Protein AF-A0A7J5XBK5-F1 (afdb_monomer_lite)

Secondary structure (DSSP, 8-state):
--------------------EE--STT---EESSHHHHHHHHHHHHHTT--EE--BTT---EESSHHHHHHHHHHH--S--GGGB-GGGB------PPPP---------------------------HHHHHHHHHHHHHHHTT---HHHHHHHHHHHHHHHHHHHHHHHHHHHHHHHTTT--HHHHHHHHHHHHHHSHHHHHHSTT-TTSSHHHHHHHHHHHS-PPPPEEEEEEE-TTSPEEEEEE--HHHHHHHHHTTTTTTSS-------S-HHHHHHHHHHHHHHHS------

InterPro domains:
  IPR013087 Zinc finger C2H2-type [PS00028] (23-47)
  IPR013087 Zinc finger C2H2-type [PS00028] (54-77)
  IPR013087 Zinc finger C2H2-type [PS50157] (52-79)
  IPR013087 Zinc finger C2H2-type [SM00355] (21-45)
  IPR013087 Zinc finger C2H2-type [SM00355] (52-77)

Structure (mmCIF, N/CA/C/O backbone):
data_AF-A0A7J5XBK5-F1
#
_entry.id   AF-A0A7J5XBK5-F1
#
loop_
_atom_site.group_PDB
_atom_site.id
_atom_site.type_symbol
_atom_site.label_atom_id
_atom_site.label_alt_id
_atom_site.label_comp_id
_atom_site.label_asym_id
_atom_site.label_entity_id
_atom_site.label_seq_id
_atom_site.pdbx_PDB_ins_code
_atom_site.Cartn_x
_atom_site.Cartn_y
_atom_site.Cartn_z
_atom_site.occupancy
_atom_site.B_iso_or_equiv
_atom_site.auth_seq_id
_atom_site.auth_comp_id
_atom_site.auth_asym_id
_atom_site.auth_atom_id
_atom_site.pdbx_PDB_model_num
ATOM 1 N N . MET A 1 1 ? -76.836 37.089 -19.934 1.00 35.53 1 MET A N 1
ATOM 2 C CA . MET A 1 1 ? -76.801 35.839 -20.729 1.00 35.53 1 MET A CA 1
ATOM 3 C C . MET A 1 1 ? -75.325 35.534 -20.973 1.00 35.53 1 MET A C 1
ATOM 5 O O . MET A 1 1 ? -74.721 36.238 -21.758 1.00 35.53 1 MET A O 1
ATOM 9 N N . ALA A 1 2 ? -74.601 34.841 -20.093 1.00 29.16 2 ALA A N 1
ATOM 10 C CA . ALA A 1 2 ? -74.664 33.422 -19.716 1.00 29.16 2 ALA A CA 1
ATOM 11 C C . ALA A 1 2 ? -74.254 32.462 -20.851 1.00 29.16 2 ALA A C 1
ATOM 13 O O . ALA A 1 2 ? -74.911 32.468 -21.889 1.00 29.16 2 ALA A O 1
ATOM 14 N N . ARG A 1 3 ? -73.278 31.586 -20.518 1.00 27.47 3 ARG A N 1
ATOM 15 C CA . ARG A 1 3 ? -72.778 30.347 -21.173 1.00 27.47 3 ARG A CA 1
ATOM 16 C C . ARG A 1 3 ? -71.425 30.475 -21.900 1.00 27.47 3 ARG A C 1
ATOM 18 O O . ARG A 1 3 ? -71.283 31.365 -22.719 1.00 27.47 3 ARG A O 1
ATOM 25 N N . THR A 1 4 ? -70.408 29.623 -21.717 1.00 31.67 4 THR A N 1
ATOM 26 C CA . THR A 1 4 ? -70.068 28.549 -20.746 1.00 31.67 4 THR A CA 1
ATOM 27 C C . THR A 1 4 ? -68.652 28.034 -21.082 1.00 31.67 4 THR A C 1
ATOM 29 O O . THR A 1 4 ? -68.238 28.099 -22.235 1.00 31.67 4 THR A O 1
ATOM 32 N N . HIS A 1 5 ? -67.948 27.508 -20.074 1.00 37.03 5 HIS A N 1
ATOM 33 C CA . HIS A 1 5 ? -66.653 26.804 -20.126 1.00 37.03 5 HIS A CA 1
ATOM 34 C C . HIS A 1 5 ? -66.594 25.590 -21.082 1.00 37.03 5 HIS A C 1
ATOM 36 O O . HIS A 1 5 ? -67.592 24.898 -21.258 1.00 37.03 5 HIS A O 1
ATOM 42 N N . SER A 1 6 ? -65.381 25.272 -21.564 1.00 29.92 6 SER A N 1
ATOM 43 C CA . SER A 1 6 ? -64.911 23.922 -21.954 1.00 29.92 6 SER A CA 1
ATOM 44 C C . SER A 1 6 ? -63.369 23.921 -22.016 1.00 29.92 6 SER A C 1
ATOM 46 O O . SER A 1 6 ? -62.785 24.270 -23.034 1.00 29.92 6 SER A O 1
ATOM 48 N N . ASP A 1 7 ? -62.669 23.827 -20.884 1.00 30.36 7 ASP A N 1
ATOM 49 C CA . ASP A 1 7 ? -61.832 22.670 -20.495 1.00 30.36 7 ASP A CA 1
ATOM 50 C C . ASP A 1 7 ? -61.405 21.703 -21.624 1.00 30.36 7 ASP A C 1
ATOM 52 O O . ASP A 1 7 ? -62.250 21.050 -22.236 1.00 30.36 7 ASP A O 1
ATOM 56 N N . ARG A 1 8 ? -60.083 21.543 -21.820 1.00 27.55 8 ARG A N 1
ATOM 57 C CA . ARG A 1 8 ? -59.472 20.206 -21.918 1.00 27.55 8 ARG A CA 1
ATOM 58 C C . ARG A 1 8 ? -57.981 20.225 -21.549 1.00 27.55 8 ARG A C 1
ATOM 60 O O . ARG A 1 8 ? -57.112 20.470 -22.376 1.00 27.55 8 ARG A O 1
ATOM 67 N N . SER A 1 9 ? -57.723 19.926 -20.277 1.00 29.77 9 SER A N 1
ATOM 68 C CA . SER A 1 9 ? -56.768 18.903 -19.817 1.00 29.77 9 SER A CA 1
ATOM 69 C C . SER A 1 9 ? -55.368 18.817 -20.458 1.00 29.77 9 SER A C 1
ATOM 71 O O . SER A 1 9 ? -55.169 18.233 -21.521 1.00 29.77 9 SER A O 1
ATOM 73 N N . ARG A 1 10 ? -54.383 19.221 -19.645 1.00 36.72 10 ARG A N 1
ATOM 74 C CA . ARG A 1 10 ? -53.058 18.602 -19.424 1.00 36.72 10 ARG A CA 1
ATOM 75 C C . ARG A 1 10 ? -52.868 17.197 -20.021 1.00 36.72 10 ARG A C 1
ATOM 77 O O . ARG A 1 10 ? -53.606 16.285 -19.660 1.00 36.72 10 ARG A O 1
ATOM 84 N N . GLN A 1 11 ? -51.761 16.992 -20.737 1.00 33.84 11 GLN A N 1
ATOM 85 C CA . GLN A 1 11 ? -51.009 15.730 -20.712 1.00 33.84 11 GLN A CA 1
ATOM 86 C C . GLN A 1 11 ? -49.506 16.036 -20.652 1.00 33.84 11 GLN A C 1
ATOM 88 O O . GLN A 1 11 ? -48.811 16.158 -21.654 1.00 33.84 11 GLN A O 1
ATOM 93 N N . THR A 1 12 ? -49.027 16.205 -19.421 1.00 35.94 12 THR A N 1
ATOM 94 C CA . THR A 1 12 ? -47.619 16.195 -19.026 1.00 35.94 12 THR A CA 1
ATOM 95 C C . THR A 1 12 ? -47.202 14.753 -18.768 1.00 35.94 12 THR A C 1
ATOM 97 O O . THR A 1 12 ? -47.541 14.213 -17.719 1.00 35.94 12 THR A O 1
ATOM 100 N N . TRP A 1 13 ? -46.472 14.135 -19.690 1.00 31.02 13 TRP A N 1
ATOM 101 C CA . TRP A 1 13 ? -45.763 12.886 -19.425 1.00 31.02 13 TRP A CA 1
ATOM 102 C C . TRP A 1 13 ? -44.447 12.896 -20.197 1.00 31.02 13 TRP A C 1
ATOM 104 O O . TRP A 1 13 ? -44.435 12.666 -21.400 1.00 31.02 13 TRP A O 1
ATOM 114 N N . ASN A 1 14 ? -43.331 13.130 -19.505 1.00 32.12 14 ASN A N 1
ATOM 115 C CA . ASN A 1 14 ? -42.190 12.250 -19.724 1.00 32.12 14 ASN A CA 1
ATOM 116 C C . ASN A 1 14 ? -41.320 12.147 -18.466 1.00 32.12 14 ASN A C 1
ATOM 118 O O . ASN A 1 14 ? -40.487 12.992 -18.159 1.00 32.12 14 ASN A O 1
ATOM 122 N N . ARG A 1 15 ? -41.659 11.094 -17.722 1.00 37.19 15 ARG A N 1
ATOM 123 C CA . ARG A 1 15 ? -40.920 10.332 -16.715 1.00 37.19 15 ARG A CA 1
ATOM 124 C C . ARG A 1 15 ? -39.425 10.683 -16.606 1.00 37.19 15 ARG A C 1
ATOM 126 O O . ARG A 1 15 ? -38.624 10.313 -17.458 1.00 37.19 15 ARG A O 1
ATOM 133 N N . SER A 1 16 ? -39.064 11.346 -15.511 1.00 45.16 16 SER A N 1
ATOM 134 C CA . SER A 1 16 ? -37.688 11.638 -15.105 1.00 45.16 16 SER A CA 1
ATOM 135 C C . SER A 1 16 ? -36.972 10.343 -14.701 1.00 45.16 16 SER A C 1
ATOM 137 O O . SER A 1 16 ? -37.102 9.889 -13.566 1.00 45.16 16 SER A O 1
ATOM 139 N N . VAL A 1 17 ? -36.240 9.720 -15.624 1.00 48.94 17 VAL A N 1
ATOM 140 C CA . VAL A 1 17 ? -35.281 8.660 -15.282 1.00 48.94 17 VAL A CA 1
ATOM 141 C C . VAL A 1 17 ? -33.999 9.349 -14.814 1.00 48.94 17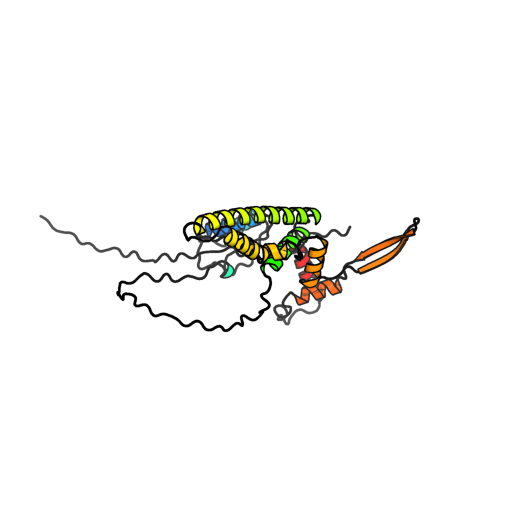 VAL A C 1
ATOM 143 O O . VAL A 1 17 ? -33.284 9.944 -15.616 1.00 48.94 17 VAL A O 1
ATOM 146 N N . SER A 1 18 ? -33.740 9.337 -13.507 1.00 59.25 18 SER A N 1
ATOM 147 C CA . SER A 1 18 ? -32.485 9.824 -12.927 1.00 59.25 18 SER A CA 1
ATOM 148 C C . SER A 1 18 ? -31.426 8.730 -13.039 1.00 59.25 18 SER A C 1
ATOM 150 O O . SER A 1 18 ? -31.508 7.725 -12.336 1.00 59.25 18 SER A O 1
ATOM 152 N N . VAL A 1 19 ? -30.458 8.910 -13.936 1.00 68.75 19 VAL A N 1
ATOM 153 C CA . VAL A 1 19 ? -29.306 8.010 -14.087 1.00 68.75 19 VAL A CA 1
ATOM 154 C C . VAL A 1 19 ? -28.154 8.549 -13.245 1.00 68.75 19 VAL A C 1
ATOM 156 O O . VAL A 1 19 ? -27.821 9.729 -13.345 1.00 68.75 19 VAL A O 1
ATOM 159 N N . GLN A 1 20 ? -27.551 7.687 -12.430 1.00 80.56 20 GLN A N 1
ATOM 160 C CA . GLN A 1 20 ? -26.384 8.017 -11.617 1.00 80.56 20 GLN A CA 1
ATOM 161 C C . GLN A 1 20 ? -25.108 7.709 -12.402 1.00 80.56 20 GLN A C 1
ATOM 163 O O . GLN A 1 20 ? -24.968 6.631 -12.984 1.00 80.56 20 GLN A O 1
ATOM 168 N N . LEU A 1 21 ? -24.209 8.689 -12.465 1.00 82.00 21 LEU A N 1
ATOM 169 C CA . LEU A 1 21 ? -22.979 8.632 -13.245 1.00 82.00 21 LEU A CA 1
ATOM 170 C C . LEU A 1 21 ? -21.760 8.519 -12.332 1.00 82.00 21 LEU A C 1
ATOM 172 O O . LEU A 1 21 ? -21.709 9.197 -11.312 1.00 82.00 21 LEU A O 1
ATOM 176 N N . LYS A 1 22 ? -20.747 7.743 -12.714 1.00 86.81 22 LYS A N 1
ATOM 177 C CA . LYS A 1 22 ? -19.509 7.567 -11.939 1.00 86.81 22 LYS A CA 1
ATOM 178 C C . LYS A 1 22 ? -18.253 7.952 -12.712 1.00 86.81 22 LYS A C 1
ATOM 180 O O . LYS A 1 22 ? -18.200 7.902 -13.947 1.00 86.81 22 LYS A O 1
ATOM 185 N N . CYS A 1 23 ? -17.213 8.318 -11.969 1.00 86.81 23 CYS A N 1
ATOM 186 C CA . CYS A 1 23 ? -15.880 8.481 -12.533 1.00 86.81 23 CYS A CA 1
ATOM 187 C C . CYS A 1 23 ? -15.321 7.127 -13.013 1.00 86.81 23 CYS A C 1
ATOM 189 O O . CYS A 1 23 ? -15.533 6.095 -12.384 1.00 86.81 23 CYS A O 1
ATOM 191 N N . SER A 1 24 ? -14.601 7.117 -14.140 1.00 80.06 24 SER A N 1
ATOM 192 C CA . SER A 1 24 ? -13.961 5.904 -14.680 1.00 80.06 24 SER A CA 1
ATOM 193 C C . SER A 1 24 ? -12.555 5.653 -14.125 1.00 80.06 24 SER A C 1
ATOM 195 O O . SER A 1 24 ? -11.869 4.746 -14.591 1.00 80.06 24 SER A O 1
ATOM 197 N N . PHE A 1 25 ? -12.068 6.485 -13.201 1.00 78.38 25 PHE A N 1
ATOM 198 C CA . PHE A 1 25 ? -10.746 6.315 -12.601 1.00 78.38 25 PHE A CA 1
ATOM 199 C C . PHE A 1 25 ? -10.809 5.327 -11.432 1.00 78.38 25 PHE A C 1
ATOM 201 O O . PHE A 1 25 ? -11.600 5.507 -10.515 1.00 78.38 25 PHE A O 1
ATOM 208 N N . ASN A 1 26 ? -9.905 4.340 -11.416 1.00 72.69 26 ASN A N 1
ATOM 209 C CA . ASN A 1 26 ? -9.872 3.244 -10.429 1.00 72.69 26 ASN A CA 1
ATOM 210 C C . ASN A 1 26 ? -9.745 3.678 -8.952 1.00 72.69 26 ASN A C 1
ATOM 212 O O . ASN A 1 26 ? -9.972 2.865 -8.065 1.00 72.69 26 ASN A O 1
ATOM 216 N N . PHE A 1 27 ? -9.389 4.936 -8.679 1.00 70.62 27 PHE A N 1
ATOM 217 C CA . PHE A 1 27 ? -9.252 5.494 -7.325 1.00 70.62 27 PHE A CA 1
ATOM 218 C C . PHE A 1 27 ? -10.206 6.667 -7.069 1.00 70.62 27 PHE A C 1
ATOM 220 O O . PHE A 1 27 ? -10.018 7.430 -6.124 1.00 70.62 27 PHE A O 1
ATOM 227 N N . CYS A 1 28 ? -11.206 6.846 -7.934 1.00 79.69 28 CYS A N 1
ATOM 228 C CA . CYS A 1 28 ? -12.202 7.891 -7.801 1.00 79.69 28 CYS A CA 1
ATOM 229 C C . CYS A 1 28 ? -13.604 7.279 -7.747 1.00 79.69 28 CYS A C 1
ATOM 231 O O . CYS A 1 28 ? -14.169 6.895 -8.768 1.00 79.69 28 CYS A O 1
ATOM 233 N N . SER A 1 29 ? -14.163 7.212 -6.540 1.00 77.06 29 SER A N 1
ATOM 234 C CA . SER A 1 29 ? -15.494 6.647 -6.279 1.00 77.06 29 SER A CA 1
ATOM 235 C C . SER A 1 29 ? -16.586 7.718 -6.217 1.00 77.06 29 SER A C 1
ATOM 237 O O . SER A 1 29 ? -17.589 7.543 -5.531 1.00 77.06 29 SER A O 1
ATOM 239 N N . THR A 1 30 ? -16.379 8.870 -6.863 1.00 78.44 30 THR A N 1
ATOM 240 C CA . THR A 1 30 ? -17.370 9.946 -6.855 1.00 78.44 30 THR A CA 1
ATOM 241 C C . THR A 1 30 ? -18.478 9.676 -7.865 1.00 78.44 30 THR A C 1
ATOM 243 O O . THR A 1 30 ? -18.242 9.321 -9.025 1.00 78.44 30 THR A O 1
ATOM 246 N N . GLU A 1 31 ? -19.706 9.878 -7.400 1.00 85.75 31 GLU A N 1
ATOM 247 C CA . GLU A 1 31 ? -20.920 9.706 -8.182 1.00 85.75 31 GLU A CA 1
ATOM 248 C C . GLU A 1 31 ? -21.621 11.051 -8.379 1.00 85.75 31 GLU A C 1
ATOM 250 O O . GLU A 1 31 ? -21.589 11.937 -7.523 1.00 85.75 31 GLU A O 1
ATOM 255 N N . TYR A 1 32 ? -22.255 11.205 -9.534 1.00 82.12 32 TYR A N 1
ATOM 256 C CA . TYR A 1 32 ? -22.842 12.448 -10.001 1.00 82.12 32 TYR A CA 1
ATOM 257 C C . TYR A 1 32 ? -24.252 12.199 -10.522 1.00 82.12 32 TYR A C 1
ATOM 259 O O . TYR A 1 32 ? -24.500 11.264 -11.282 1.00 82.12 32 TYR A O 1
ATOM 267 N N . ALA A 1 33 ? -25.177 13.076 -10.139 1.00 77.00 33 ALA A N 1
ATOM 268 C CA . ALA A 1 33 ? -26.559 13.037 -10.612 1.00 77.00 33 ALA A CA 1
ATOM 269 C C . ALA A 1 33 ? -26.723 13.631 -12.025 1.00 77.00 33 ALA A C 1
ATOM 271 O O . ALA A 1 33 ? -27.776 13.482 -12.643 1.00 77.00 33 ALA A O 1
ATOM 272 N N . ASP A 1 34 ? -25.708 14.337 -12.532 1.00 80.81 34 ASP A N 1
ATOM 273 C CA . ASP A 1 34 ? -25.745 15.011 -13.822 1.00 80.81 34 ASP A CA 1
ATOM 274 C C . ASP A 1 34 ? -24.401 14.971 -14.568 1.00 80.81 34 ASP A C 1
ATOM 276 O O . ASP A 1 34 ? -23.305 14.954 -14.001 1.00 80.81 34 ASP A O 1
ATOM 280 N N . LEU A 1 35 ? -24.491 15.008 -15.900 1.00 79.25 35 LEU A N 1
ATOM 281 C CA . LEU A 1 35 ? -23.318 14.965 -16.774 1.00 79.25 35 LEU A CA 1
ATOM 282 C C . LEU A 1 35 ? -22.424 16.207 -16.611 1.00 79.25 35 LEU A C 1
ATOM 284 O O . LEU A 1 35 ? -21.210 16.115 -16.778 1.00 79.25 35 LEU A O 1
ATOM 288 N N . LYS A 1 36 ? -22.996 17.368 -16.256 1.00 82.56 36 LYS A N 1
ATOM 289 C CA . LYS A 1 36 ? -22.233 18.606 -16.009 1.00 82.56 36 LYS A CA 1
ATOM 290 C C . LYS A 1 36 ? -21.280 18.463 -14.835 1.00 82.56 36 LYS A C 1
ATOM 292 O O . LYS A 1 36 ? -20.118 18.855 -14.975 1.00 82.56 36 LYS A O 1
ATOM 297 N N . SER A 1 37 ? -21.726 17.865 -13.734 1.00 83.12 37 SER A N 1
ATOM 298 C CA . SER A 1 37 ? -20.847 17.632 -12.590 1.00 83.12 37 SER A CA 1
ATOM 299 C C . SER A 1 37 ? -19.782 16.586 -12.901 1.00 83.12 37 SER A C 1
ATOM 301 O O . SER A 1 37 ? -18.624 16.823 -12.568 1.00 83.12 37 SER A O 1
ATOM 303 N N . LEU A 1 38 ? -20.115 15.518 -13.642 1.00 83.94 38 LEU A N 1
ATOM 304 C CA . LEU A 1 38 ? -19.120 14.535 -14.088 1.00 83.94 38 LEU A CA 1
ATOM 305 C C . LEU A 1 38 ? -18.028 15.182 -14.959 1.00 83.94 38 LEU A C 1
ATOM 307 O O . LEU A 1 38 ? -16.843 15.017 -14.689 1.00 83.94 38 LEU A O 1
ATOM 311 N N . VAL A 1 39 ? -18.393 15.962 -15.982 1.00 85.56 39 VAL A N 1
ATOM 312 C CA . VAL A 1 39 ? -17.411 16.628 -16.863 1.00 85.56 39 VAL A CA 1
ATOM 313 C C . VAL A 1 39 ? -16.569 17.652 -16.095 1.00 85.56 39 VAL A C 1
ATOM 315 O O . VAL A 1 39 ? -15.363 17.757 -16.324 1.00 85.56 39 VAL A O 1
ATOM 318 N N . SER A 1 40 ? -17.178 18.398 -15.169 1.00 86.00 40 SER A N 1
ATOM 319 C CA . SER A 1 40 ? -16.453 19.336 -14.304 1.00 86.00 40 SER A CA 1
ATOM 320 C C . SER A 1 40 ? -15.432 18.607 -13.429 1.00 86.00 40 SER A C 1
ATOM 322 O O . SER A 1 40 ? -14.264 18.997 -13.384 1.00 86.00 40 SER A O 1
ATOM 324 N N . HIS A 1 41 ? -15.840 17.502 -12.811 1.00 87.00 41 HIS A N 1
ATOM 325 C CA . HIS A 1 41 ? -14.975 16.652 -12.006 1.00 87.00 41 HIS A CA 1
ATOM 326 C C . HIS A 1 41 ? -13.812 16.065 -12.816 1.00 87.00 41 HIS A C 1
ATOM 328 O O . HIS A 1 41 ? -12.657 16.199 -12.417 1.00 87.00 41 HIS A O 1
ATOM 334 N N . LEU A 1 42 ? -14.091 15.521 -14.004 1.00 86.25 42 LEU A N 1
ATOM 335 C CA . LEU A 1 42 ? -13.064 15.028 -14.920 1.00 86.25 42 LEU A CA 1
ATOM 336 C C . LEU A 1 42 ? -12.058 16.133 -15.290 1.00 86.25 42 LEU A C 1
ATOM 338 O O . LEU A 1 42 ? -10.859 15.889 -15.368 1.00 86.25 42 LEU A O 1
ATOM 342 N N . SER A 1 43 ? -12.501 17.385 -15.435 1.00 84.00 43 SER A N 1
ATOM 343 C CA . SER A 1 43 ? -11.576 18.508 -15.646 1.00 84.00 43 SER A CA 1
ATOM 344 C C . SER A 1 43 ? -10.648 18.781 -14.447 1.00 84.00 43 SER A C 1
ATOM 346 O O . SER A 1 43 ? -9.563 19.334 -14.636 1.00 84.00 43 SER A O 1
ATOM 348 N N . GLY A 1 44 ? -11.048 18.378 -13.235 1.00 82.81 44 GLY A N 1
ATOM 349 C CA . GLY A 1 44 ? -10.236 18.407 -12.016 1.00 82.81 44 GLY A CA 1
ATOM 350 C C . GLY A 1 44 ? -9.089 17.399 -12.055 1.00 82.81 44 GLY A C 1
ATOM 351 O O . GLY A 1 44 ? -7.952 17.771 -11.787 1.00 82.81 44 GLY A O 1
ATOM 352 N N . HIS A 1 45 ? -9.334 16.180 -12.541 1.00 84.44 45 HIS A N 1
ATOM 353 C CA . HIS A 1 45 ? -8.268 15.194 -12.756 1.00 84.44 45 HIS A CA 1
ATOM 354 C C . HIS A 1 45 ? -7.194 15.681 -13.737 1.00 84.44 45 HIS A C 1
ATOM 356 O O . HIS A 1 45 ? -6.010 15.409 -13.554 1.00 84.44 45 HIS A O 1
ATOM 362 N N . ILE A 1 46 ? -7.574 16.480 -14.738 1.00 85.38 46 ILE A N 1
ATOM 363 C CA . ILE A 1 46 ? -6.599 17.113 -15.635 1.00 85.38 46 ILE A CA 1
ATOM 364 C C . ILE A 1 46 ? -5.715 18.122 -14.883 1.00 85.38 46 ILE A C 1
ATOM 366 O O . ILE A 1 46 ? -4.524 18.230 -15.165 1.00 85.38 46 ILE A O 1
ATOM 370 N N . HIS A 1 47 ? -6.269 18.850 -13.909 1.00 76.69 47 HIS A N 1
ATOM 371 C CA . HIS A 1 47 ? -5.498 19.760 -13.055 1.00 76.69 47 HIS A CA 1
ATOM 372 C C . HIS A 1 47 ? -4.532 19.006 -12.126 1.00 76.69 47 HIS A C 1
ATOM 374 O O . HIS A 1 47 ? -3.444 19.492 -11.840 1.00 76.69 47 HIS A O 1
ATOM 380 N N . GLU A 1 48 ? -4.896 17.795 -11.706 1.00 81.31 48 GLU A N 1
ATOM 381 C CA . GLU A 1 48 ? -4.042 16.870 -10.946 1.00 81.31 48 GLU A CA 1
ATOM 382 C C . GLU A 1 48 ? -2.967 16.186 -11.819 1.00 81.31 48 GLU A C 1
ATOM 384 O O . GLU A 1 48 ? -2.222 15.328 -11.344 1.00 81.31 48 GLU A O 1
ATOM 389 N N . GLY A 1 49 ? -2.871 16.555 -13.103 1.00 76.88 49 GLY A N 1
ATOM 390 C CA . GLY A 1 49 ? -1.890 16.023 -14.050 1.00 76.88 49 GLY A CA 1
ATOM 391 C C . GLY A 1 49 ? -2.264 14.663 -14.645 1.00 76.88 49 GLY A C 1
ATOM 392 O O . GLY A 1 49 ? -1.413 13.998 -15.237 1.00 76.88 49 GLY A O 1
ATOM 393 N N . LEU A 1 50 ? -3.516 14.222 -14.498 1.00 81.00 50 LEU A N 1
ATOM 394 C CA . LEU A 1 50 ? -4.002 12.963 -15.059 1.00 81.00 50 LEU A CA 1
ATOM 395 C C . LEU A 1 50 ? -4.515 13.153 -16.492 1.00 81.00 50 LEU A C 1
ATOM 397 O O . LEU A 1 50 ? -5.059 14.194 -16.860 1.00 81.00 50 LEU A O 1
ATOM 401 N N . THR A 1 51 ? -4.361 12.112 -17.312 1.00 85.75 51 THR A N 1
ATOM 402 C CA . THR A 1 51 ? -4.932 12.082 -18.664 1.00 85.75 51 THR A CA 1
ATOM 403 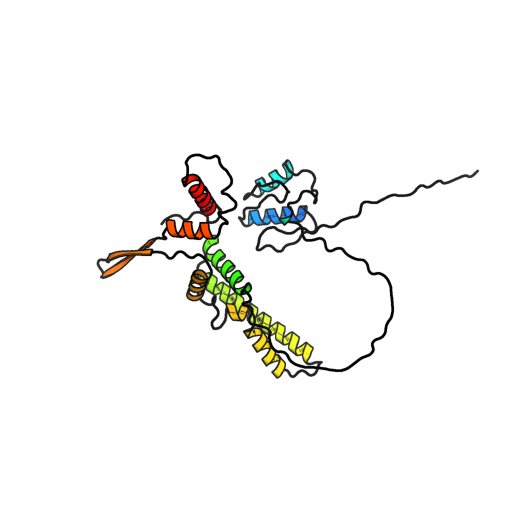C C . THR A 1 51 ? -6.347 11.530 -18.604 1.00 85.75 51 THR A C 1
ATOM 405 O O . THR A 1 51 ? -6.557 10.397 -18.185 1.00 85.75 51 THR A O 1
ATOM 408 N N . VAL A 1 52 ? -7.309 12.327 -19.048 1.00 86.94 52 VAL A N 1
ATOM 409 C CA . VAL A 1 52 ? -8.741 12.033 -19.000 1.00 86.94 52 VAL A CA 1
ATOM 410 C C . VAL A 1 52 ? -9.249 11.669 -20.387 1.00 86.94 52 VAL A C 1
ATOM 412 O O . VAL A 1 52 ? -8.991 12.384 -21.356 1.00 86.94 52 VAL A O 1
ATOM 415 N N . MET A 1 53 ? -9.995 10.572 -20.489 1.00 85.06 53 MET A N 1
ATOM 416 C CA . MET A 1 53 ? -10.696 10.187 -21.714 1.00 85.06 53 MET A CA 1
ATOM 417 C C . MET A 1 53 ? -12.057 10.887 -21.807 1.00 85.06 53 MET A C 1
ATOM 419 O O . MET A 1 53 ? -12.683 11.199 -20.794 1.00 85.06 53 MET A O 1
ATOM 423 N N . CYS A 1 54 ? -12.511 11.155 -23.029 1.00 86.19 54 CYS A N 1
ATOM 424 C CA . CYS A 1 54 ? -13.848 11.674 -23.268 1.00 86.19 54 CYS A CA 1
ATOM 425 C C . CYS A 1 54 ? -14.911 10.687 -22.738 1.00 86.19 54 CYS A C 1
ATOM 427 O O . CYS A 1 54 ? -14.859 9.514 -23.099 1.00 86.19 54 CYS A O 1
ATOM 429 N N . PRO A 1 55 ? -15.884 11.136 -21.922 1.00 84.06 55 PRO A N 1
ATOM 430 C CA . PRO A 1 55 ? -16.885 10.247 -21.326 1.00 84.06 55 PRO A CA 1
ATOM 431 C C . PRO A 1 55 ? -18.016 9.840 -22.288 1.00 84.06 55 PRO A C 1
ATOM 433 O O . PRO A 1 55 ? -18.934 9.125 -21.890 1.00 84.06 55 PRO A O 1
ATOM 436 N N . PHE A 1 56 ? -18.002 10.316 -23.537 1.00 83.62 56 PHE A N 1
ATOM 437 C CA . PHE A 1 56 ? -19.056 10.052 -24.517 1.00 83.62 56 PHE A CA 1
ATOM 438 C C . PHE A 1 56 ? -18.809 8.756 -25.287 1.00 83.62 56 PHE A C 1
ATOM 440 O O . PHE A 1 56 ? -17.689 8.478 -25.722 1.00 83.62 56 PHE A O 1
ATOM 447 N N . ASP A 1 57 ? -19.881 7.999 -25.498 1.00 79.88 57 ASP A N 1
ATOM 448 C CA . ASP A 1 57 ? -19.855 6.752 -26.248 1.00 79.88 57 ASP A CA 1
ATOM 449 C C . ASP A 1 57 ? -19.382 6.988 -27.691 1.00 79.88 57 ASP A C 1
ATOM 451 O O . ASP A 1 57 ? -19.724 7.985 -28.336 1.00 79.88 57 ASP A O 1
ATOM 455 N N . GLY A 1 58 ? -18.516 6.099 -28.174 1.00 74.62 58 GLY A N 1
ATOM 456 C CA . GLY A 1 58 ? -17.851 6.237 -29.471 1.00 74.62 58 GLY A CA 1
ATOM 457 C C . GLY A 1 58 ? -16.783 7.343 -29.565 1.00 74.62 58 GLY A C 1
ATOM 458 O O . GLY A 1 58 ? -16.263 7.576 -30.658 1.00 74.62 58 GLY A O 1
ATOM 459 N N . CYS A 1 59 ? -16.415 8.026 -28.469 1.00 82.81 59 CYS A N 1
ATOM 460 C CA . CYS A 1 59 ? -15.341 9.025 -28.466 1.00 82.81 59 CYS A CA 1
ATOM 461 C C . CYS A 1 59 ? -14.096 8.562 -27.693 1.00 82.81 59 CYS A C 1
ATOM 463 O O . CYS A 1 59 ? -14.030 8.655 -26.474 1.00 82.81 59 CYS A O 1
ATOM 465 N N . SER A 1 60 ? -13.042 8.164 -28.406 1.00 81.88 60 SER A N 1
ATOM 466 C CA . SER A 1 60 ? -11.781 7.698 -27.795 1.00 81.88 60 SER A CA 1
ATOM 467 C C . SER A 1 60 ? -10.729 8.802 -27.599 1.00 81.88 60 SER A C 1
ATOM 469 O O . SER A 1 60 ? -9.536 8.517 -27.516 1.00 81.88 60 SER A O 1
ATOM 471 N N . LYS A 1 61 ? -11.123 10.085 -27.584 1.00 82.75 61 LYS A N 1
ATOM 472 C CA . LYS A 1 61 ? -10.159 11.190 -27.428 1.00 82.75 61 LYS A CA 1
ATOM 473 C C . LYS A 1 61 ? -9.722 11.348 -25.972 1.00 82.75 61 LYS A C 1
ATOM 475 O O . LYS A 1 61 ? -10.558 11.366 -25.074 1.00 82.75 61 LYS A O 1
ATOM 480 N N . THR A 1 62 ? -8.423 11.544 -25.761 1.00 87.25 62 THR A N 1
ATOM 481 C CA . THR A 1 62 ? -7.808 11.757 -24.444 1.00 87.25 62 THR A CA 1
ATOM 482 C C . THR A 1 62 ? -7.228 13.158 -24.309 1.00 87.25 62 THR A C 1
ATOM 484 O O . THR A 1 62 ? -6.723 13.730 -25.277 1.00 87.25 62 THR A O 1
ATOM 487 N N . PHE A 1 63 ? -7.258 13.702 -23.097 1.00 86.62 63 PHE A N 1
ATOM 488 C CA . PHE A 1 63 ? -6.850 15.069 -22.807 1.00 86.62 63 PHE A CA 1
ATOM 489 C C . PHE A 1 63 ? -6.055 15.138 -21.506 1.00 86.62 63 PHE A C 1
ATOM 491 O O . PHE A 1 63 ? -6.456 14.584 -20.491 1.00 86.62 63 PHE A O 1
ATOM 498 N N . ASN A 1 64 ? -4.953 15.879 -21.534 1.00 86.56 64 ASN A N 1
ATOM 499 C CA . ASN A 1 64 ? -4.115 16.223 -20.380 1.00 86.56 64 ASN A CA 1
ATOM 500 C C . ASN A 1 64 ? -4.040 17.748 -20.157 1.00 86.56 64 ASN A C 1
ATOM 502 O O . ASN A 1 64 ? -3.296 18.224 -19.307 1.00 86.56 64 ASN A O 1
ATOM 506 N N . VAL A 1 65 ? -4.813 18.526 -20.926 1.00 86.44 65 VAL A N 1
ATOM 507 C CA . VAL A 1 65 ? -4.910 19.985 -20.819 1.00 86.44 65 VAL A CA 1
ATOM 508 C C . VAL A 1 65 ? -6.379 20.387 -20.727 1.00 86.44 65 VAL A C 1
ATOM 510 O O . VAL A 1 65 ? -7.185 20.058 -21.603 1.00 86.44 65 VAL A O 1
ATOM 513 N N . LYS A 1 66 ? -6.728 21.140 -19.675 1.00 84.94 66 LYS A N 1
ATOM 514 C CA . LYS A 1 66 ? -8.115 21.514 -19.348 1.00 84.94 66 LYS A CA 1
ATOM 515 C C . LYS A 1 66 ? -8.795 22.303 -20.468 1.00 84.94 66 LYS A C 1
ATOM 517 O O . LYS A 1 66 ? -9.942 22.026 -20.800 1.00 84.94 66 LYS A O 1
ATOM 522 N N . SER A 1 67 ? -8.100 23.268 -21.073 1.00 81.12 67 SER A N 1
ATOM 523 C CA . SER A 1 67 ? -8.653 24.084 -22.164 1.00 81.12 67 SER A CA 1
ATOM 524 C C . SER A 1 67 ? -8.982 23.246 -23.403 1.00 81.12 67 SER A C 1
ATOM 526 O O . SER A 1 67 ? -10.044 23.429 -23.998 1.00 81.12 67 SER A O 1
ATOM 528 N N . SER A 1 68 ? -8.122 22.283 -23.747 1.00 82.75 68 SER A N 1
ATOM 529 C CA . SER A 1 68 ? -8.333 21.340 -24.850 1.00 82.75 68 SER A CA 1
ATOM 530 C C . SER A 1 68 ? -9.522 20.415 -24.594 1.00 82.75 68 SER A C 1
ATOM 532 O O . SER A 1 68 ? -10.341 20.214 -25.491 1.00 82.75 68 SER A O 1
ATOM 534 N N . PHE A 1 69 ? -9.657 19.912 -23.364 1.00 88.31 69 PHE A N 1
ATOM 535 C CA . PHE A 1 69 ? -10.799 19.099 -22.943 1.00 88.31 69 PHE A CA 1
ATOM 536 C C . PHE A 1 69 ? -12.113 19.886 -23.024 1.00 88.31 69 PHE A C 1
ATOM 538 O O . PHE A 1 69 ? -13.027 19.492 -23.746 1.00 88.31 69 PHE A O 1
ATOM 545 N N . SER A 1 70 ? -12.191 21.057 -22.385 1.00 84.81 70 SER A N 1
ATOM 546 C CA . SER A 1 70 ? -13.399 21.893 -22.400 1.00 84.81 70 SER A CA 1
ATOM 547 C C . SER A 1 70 ? -13.802 22.326 -23.815 1.00 84.81 70 SER A C 1
ATOM 549 O O . SER A 1 70 ? -14.987 22.322 -24.157 1.00 84.81 70 SER A O 1
ATOM 551 N N . ALA A 1 71 ? -12.828 22.667 -24.667 1.00 85.31 71 ALA A N 1
ATOM 552 C CA . ALA A 1 71 ? -13.084 23.022 -26.061 1.00 85.31 71 ALA A CA 1
ATOM 553 C C . ALA A 1 71 ? -13.595 21.828 -26.878 1.00 85.31 71 ALA A C 1
ATOM 555 O O . ALA A 1 71 ? -14.482 21.999 -27.716 1.00 85.31 71 ALA A O 1
ATOM 556 N N . HIS A 1 72 ? -13.065 20.626 -26.638 1.00 87.00 72 HIS A N 1
ATOM 557 C CA . HIS A 1 72 ? -13.533 19.412 -27.294 1.00 87.00 72 HIS A CA 1
ATOM 558 C C . HIS A 1 72 ? -14.991 19.102 -26.938 1.00 87.00 72 HIS A C 1
ATOM 560 O O . HIS A 1 72 ? -15.810 18.973 -27.850 1.00 87.00 72 HIS A O 1
ATOM 566 N N . ILE A 1 73 ? -15.326 19.071 -25.644 1.00 87.38 73 ILE A N 1
ATOM 567 C CA . ILE A 1 73 ? -16.690 18.786 -25.177 1.00 87.38 73 ILE A CA 1
ATOM 568 C C . ILE A 1 73 ? -17.683 19.800 -25.766 1.00 87.38 73 ILE A C 1
ATOM 570 O O . ILE A 1 73 ? -18.693 19.417 -26.351 1.00 87.38 73 ILE A O 1
ATOM 574 N N . SER A 1 74 ? -17.353 21.094 -25.723 1.00 83.62 74 SER A N 1
ATOM 575 C CA . SER A 1 74 ? -18.212 22.162 -26.259 1.00 83.62 74 SER A CA 1
ATOM 576 C C . SER A 1 74 ? -18.423 22.093 -27.782 1.00 83.62 74 SER A C 1
ATOM 578 O O . SER A 1 74 ? -19.489 22.453 -28.289 1.00 83.62 74 SER A O 1
ATOM 580 N N . ARG A 1 75 ? -17.420 21.640 -28.547 1.00 82.06 75 ARG A N 1
ATOM 581 C CA . ARG A 1 75 ? -17.482 21.616 -30.020 1.00 82.06 75 ARG A CA 1
ATOM 582 C C . ARG A 1 75 ? -18.125 20.353 -30.580 1.00 82.06 75 ARG A C 1
ATOM 584 O O . ARG A 1 75 ? -18.867 20.463 -31.552 1.00 82.06 75 ARG A O 1
ATOM 591 N N . TYR A 1 76 ? -17.835 19.196 -29.988 1.00 80.38 76 TYR A N 1
ATOM 592 C CA . TYR A 1 76 ? -18.197 17.888 -30.541 1.00 80.38 76 TYR A CA 1
ATOM 593 C C . TYR A 1 76 ? -19.371 17.220 -29.818 1.00 80.38 76 TYR A C 1
ATOM 595 O O . TYR A 1 76 ? -20.045 16.387 -30.414 1.00 80.38 76 TYR A O 1
ATOM 603 N N . HIS A 1 77 ? -19.677 17.633 -28.586 1.00 82.56 77 HIS A N 1
ATOM 604 C CA . HIS A 1 77 ? -20.755 17.064 -27.777 1.00 82.56 77 HIS A CA 1
ATOM 605 C C . HIS A 1 77 ? -21.768 18.145 -27.370 1.00 82.56 77 HIS A C 1
ATOM 607 O O . HIS A 1 77 ? -22.017 18.414 -26.194 1.00 82.56 77 HIS A O 1
ATOM 613 N N . LYS A 1 78 ? -22.356 18.810 -28.375 1.00 67.94 78 LYS A N 1
ATOM 614 C CA . LYS A 1 78 ? -23.419 19.806 -28.170 1.00 67.94 78 LYS A CA 1
ATOM 615 C C . LYS A 1 78 ? -24.753 19.106 -27.890 1.00 67.94 78 LYS A C 1
ATOM 617 O O . LYS A 1 78 ? -25.222 18.335 -28.719 1.00 67.94 78 LYS A O 1
ATOM 622 N N . GLY A 1 79 ? -25.372 19.422 -26.751 1.00 65.75 79 GLY A N 1
ATOM 623 C CA . GLY A 1 79 ? -26.609 18.778 -26.288 1.00 65.75 79 GLY A CA 1
ATOM 624 C C . GLY A 1 79 ? -26.296 17.571 -25.407 1.00 65.75 79 GLY A C 1
ATOM 625 O O . GLY A 1 79 ? -26.073 16.470 -25.898 1.00 65.75 79 GLY A O 1
ATOM 626 N N . TRP A 1 80 ? -26.227 17.828 -24.103 1.00 66.56 80 TRP A N 1
ATOM 627 C CA . TRP A 1 80 ? -25.782 16.900 -23.069 1.00 66.56 80 TRP A CA 1
ATOM 628 C C . TRP A 1 80 ? -26.893 15.874 -22.828 1.00 66.56 80 TRP A C 1
ATOM 630 O O . TRP A 1 80 ? -27.833 16.168 -22.095 1.00 66.56 80 TRP A O 1
ATOM 640 N N . ASP A 1 81 ? -26.816 14.717 -23.483 1.00 68.25 81 ASP A N 1
ATOM 641 C CA . ASP A 1 81 ? -27.762 13.617 -23.283 1.00 68.25 81 ASP A CA 1
ATOM 642 C C . ASP A 1 81 ? -27.050 12.428 -22.633 1.00 68.25 81 ASP A C 1
ATOM 644 O O . ASP A 1 81 ? -25.984 11.998 -23.077 1.00 68.25 81 ASP A O 1
ATOM 648 N N . VAL A 1 82 ? -27.660 11.916 -21.569 1.00 63.59 82 VAL A N 1
ATOM 649 C CA . VAL A 1 82 ? -27.184 10.786 -20.771 1.00 63.59 82 VAL A CA 1
ATOM 650 C C . VAL A 1 82 ? -27.161 9.495 -21.593 1.00 63.59 82 VAL A C 1
ATOM 652 O O . VAL A 1 82 ? -26.320 8.634 -21.357 1.00 63.59 82 VAL A O 1
ATOM 655 N N . THR A 1 83 ? -28.010 9.393 -22.621 1.00 64.25 83 THR A N 1
ATOM 656 C CA . THR A 1 83 ? -28.060 8.239 -23.539 1.00 64.25 83 THR A CA 1
ATOM 657 C C . THR A 1 83 ? -26.808 8.072 -24.407 1.00 64.25 83 THR A C 1
ATOM 659 O O . THR A 1 83 ? -26.653 7.044 -25.058 1.00 64.25 83 THR A O 1
ATOM 662 N N . LYS A 1 84 ? -25.911 9.069 -24.432 1.00 72.75 84 LYS A N 1
ATOM 663 C CA . LYS A 1 84 ? -24.694 9.091 -25.263 1.00 72.75 84 LYS A CA 1
ATOM 664 C C . LYS A 1 84 ? -23.406 8.951 -24.453 1.00 72.75 84 LYS A C 1
ATOM 666 O O . LYS A 1 84 ? -22.332 9.272 -24.958 1.00 72.75 84 LYS A O 1
ATOM 671 N N . ILE A 1 85 ? -23.502 8.560 -23.187 1.00 78.62 85 ILE A N 1
ATOM 672 C CA . ILE A 1 85 ? -22.356 8.378 -22.294 1.00 78.62 85 ILE A CA 1
ATOM 673 C C . ILE A 1 85 ? -21.859 6.935 -22.414 1.00 78.62 85 ILE A C 1
ATOM 675 O O . ILE A 1 85 ? -22.662 6.009 -22.513 1.00 78.62 85 ILE A O 1
ATOM 679 N N . ALA A 1 86 ? -20.539 6.743 -22.393 1.00 77.56 86 ALA A N 1
ATOM 680 C CA . ALA A 1 86 ? -19.955 5.409 -22.423 1.00 77.56 86 ALA A CA 1
ATOM 681 C C . ALA A 1 86 ? -20.415 4.589 -21.193 1.00 77.56 86 ALA A C 1
ATOM 683 O O . ALA A 1 86 ? -20.379 5.116 -20.075 1.00 77.56 86 ALA A O 1
ATOM 684 N N . PRO A 1 87 ? -20.779 3.299 -21.350 1.00 74.50 87 PRO A N 1
ATOM 685 C CA . PRO A 1 87 ? -21.334 2.473 -20.268 1.00 74.50 87 PRO A CA 1
ATOM 686 C C . PRO A 1 87 ? -20.478 2.413 -18.995 1.00 74.50 87 PRO A C 1
ATOM 688 O O . PRO A 1 87 ? -21.007 2.258 -17.899 1.00 74.50 87 PRO A O 1
ATOM 691 N N . VAL A 1 88 ? -19.160 2.603 -19.122 1.00 72.56 88 VAL A N 1
ATOM 692 C CA . VAL A 1 88 ? -18.208 2.653 -17.998 1.00 72.56 88 VAL A CA 1
ATOM 693 C C . VAL A 1 88 ? -18.551 3.726 -16.952 1.00 72.56 88 VAL A C 1
ATOM 695 O O . VAL A 1 88 ? -18.178 3.592 -15.787 1.00 72.56 88 VAL A O 1
ATOM 698 N N . HIS A 1 89 ? -19.283 4.768 -17.346 1.00 76.31 89 HIS A N 1
ATOM 699 C CA . HIS A 1 89 ? -19.668 5.884 -16.486 1.00 76.31 89 HIS A CA 1
ATOM 700 C C . HIS A 1 89 ? -21.085 5.770 -15.913 1.00 76.31 89 HIS A C 1
ATOM 702 O O . HIS A 1 89 ? -21.510 6.701 -15.240 1.00 76.31 89 HIS A O 1
ATOM 708 N N . ILE A 1 90 ? -21.828 4.689 -16.165 1.00 78.88 90 ILE A N 1
ATOM 709 C CA . ILE A 1 90 ? -23.216 4.517 -15.703 1.00 78.88 90 ILE A CA 1
ATOM 710 C C . ILE A 1 90 ? -23.248 3.530 -14.522 1.00 78.88 90 ILE A C 1
ATOM 712 O O . ILE A 1 90 ? -22.620 2.472 -14.583 1.00 78.88 90 ILE A O 1
ATOM 716 N N . CYS A 1 91 ? -23.964 3.865 -13.442 1.00 76.38 91 CYS A N 1
ATOM 717 C CA . CYS A 1 91 ? -24.278 2.929 -12.353 1.00 76.38 91 CYS A CA 1
ATOM 718 C C . CYS A 1 91 ? -25.560 2.138 -12.681 1.00 76.38 91 CYS A C 1
ATOM 720 O O . CYS A 1 91 ? -26.500 2.703 -13.244 1.00 76.38 91 CYS A O 1
ATOM 722 N N . GLU A 1 92 ? -25.605 0.841 -12.349 1.00 58.97 92 GLU A N 1
ATOM 723 C CA . GLU A 1 92 ? -26.773 -0.018 -12.607 1.00 58.97 92 GLU A CA 1
ATOM 724 C C . GLU A 1 92 ? -28.051 0.575 -11.985 1.00 58.97 92 GLU A C 1
ATOM 726 O O . GLU A 1 92 ? -28.072 1.004 -10.830 1.00 58.97 92 GLU A O 1
ATOM 731 N N . LEU A 1 93 ? -29.122 0.635 -12.782 1.00 53.16 93 LEU A N 1
ATOM 732 C CA . LEU A 1 93 ? -30.423 1.168 -12.380 1.00 53.16 93 LEU A CA 1
ATOM 733 C C . LEU A 1 93 ? -31.060 0.240 -11.338 1.00 53.16 93 LEU A C 1
ATOM 735 O O . LEU A 1 93 ? -31.577 -0.819 -11.683 1.00 53.16 93 LEU A O 1
ATOM 739 N N . ALA A 1 94 ? -31.086 0.656 -10.073 1.00 38.47 94 ALA A N 1
ATOM 740 C CA . ALA A 1 94 ? -31.956 0.034 -9.084 1.00 38.47 94 ALA A CA 1
ATOM 741 C C . ALA A 1 94 ? -33.421 0.374 -9.418 1.00 38.47 94 ALA A C 1
ATOM 743 O O . ALA A 1 94 ? -33.857 1.523 -9.286 1.00 38.47 94 ALA A O 1
ATOM 744 N N . GLU A 1 95 ? -34.198 -0.615 -9.860 1.00 32.44 95 GLU A N 1
ATOM 745 C CA . GLU A 1 95 ? -35.647 -0.480 -9.993 1.00 32.44 95 GLU A CA 1
ATOM 746 C C . GLU A 1 95 ? -36.269 -0.248 -8.606 1.00 32.44 95 GLU A C 1
ATOM 748 O O . GLU A 1 95 ? -36.409 -1.155 -7.787 1.00 32.44 95 GLU A O 1
ATOM 753 N N . ARG A 1 96 ? -36.657 0.999 -8.321 1.00 34.81 96 ARG A N 1
ATOM 754 C CA . ARG A 1 96 ? -37.497 1.333 -7.165 1.00 34.81 96 ARG A CA 1
ATOM 755 C C . ARG A 1 96 ? -38.891 0.729 -7.362 1.00 34.81 96 ARG A C 1
ATOM 757 O O . ARG A 1 96 ? -39.747 1.338 -8.003 1.00 34.81 96 ARG A O 1
ATOM 764 N N . SER A 1 97 ? -39.130 -0.435 -6.767 1.00 33.12 97 SER A N 1
ATOM 765 C CA . SER A 1 97 ? -40.486 -0.917 -6.493 1.00 33.12 97 SER A CA 1
ATOM 766 C C . SER A 1 97 ? -41.095 -0.079 -5.362 1.00 33.12 97 SER A C 1
ATOM 768 O O . SER A 1 97 ? -40.501 0.065 -4.294 1.00 33.12 97 SER A O 1
ATOM 770 N N . LEU A 1 98 ? -42.249 0.537 -5.624 1.00 35.16 98 LEU A N 1
ATOM 771 C CA . LEU A 1 98 ? -43.029 1.290 -4.637 1.00 35.16 98 LEU A CA 1
ATOM 772 C C . LEU A 1 98 ? -43.735 0.341 -3.645 1.00 35.16 98 LEU A C 1
ATOM 774 O O . LEU A 1 98 ? -44.036 -0.796 -4.009 1.00 35.16 98 LEU A O 1
ATOM 778 N N . PRO A 1 99 ? -44.029 0.808 -2.417 1.00 41.19 99 PRO A N 1
ATOM 779 C CA . PRO A 1 99 ? -44.629 -0.003 -1.364 1.00 41.19 99 PRO A CA 1
ATOM 780 C C . PRO A 1 99 ? -46.138 -0.166 -1.591 1.00 41.19 99 PRO A C 1
ATOM 782 O O . PRO A 1 99 ? -46.875 0.819 -1.651 1.00 41.19 99 PRO A O 1
ATOM 785 N N . GLY A 1 100 ? -46.579 -1.418 -1.726 1.00 33.91 100 GLY A N 1
ATOM 786 C CA . GLY A 1 100 ? -47.982 -1.820 -1.794 1.00 33.91 100 GLY A CA 1
ATOM 787 C C . GLY A 1 100 ? -48.453 -2.420 -0.467 1.00 33.91 100 GLY A C 1
ATOM 788 O O . GLY A 1 100 ? -47.789 -3.273 0.111 1.00 33.91 100 GLY A O 1
ATOM 789 N N . GLU A 1 101 ? -49.588 -1.906 -0.017 1.00 32.62 101 GLU A N 1
ATOM 790 C CA . GLU A 1 101 ? -50.392 -2.177 1.176 1.00 32.62 101 GLU A CA 1
ATOM 791 C C . GLU A 1 101 ? -50.429 -3.624 1.725 1.00 32.62 101 GLU A C 1
ATOM 793 O O . GLU A 1 101 ? -50.750 -4.577 1.026 1.00 32.62 101 GLU A O 1
ATOM 798 N N . GLY A 1 102 ? -50.194 -3.724 3.040 1.00 29.50 102 GLY A N 1
ATOM 799 C CA . GLY A 1 102 ? -50.995 -4.463 4.026 1.00 29.50 102 GLY A CA 1
ATOM 800 C C . GLY A 1 102 ? -51.370 -5.931 3.786 1.00 29.50 102 GLY A C 1
ATOM 801 O O . GLY A 1 102 ? -52.377 -6.221 3.153 1.00 29.50 102 GLY A O 1
ATOM 802 N N . SER A 1 103 ? -50.727 -6.837 4.531 1.00 28.41 103 SER A N 1
ATOM 803 C CA . SER A 1 103 ? -51.486 -7.835 5.295 1.00 28.41 103 SER A CA 1
ATOM 804 C C . SER A 1 103 ? -50.737 -8.274 6.550 1.00 28.41 103 SER A C 1
ATOM 806 O O . SER A 1 103 ? -49.559 -8.614 6.537 1.00 28.41 103 SER A O 1
ATOM 808 N N . HIS A 1 104 ? -51.498 -8.234 7.629 1.00 30.34 104 HIS A N 1
ATOM 809 C CA . HIS A 1 104 ? -51.219 -8.584 9.008 1.00 30.34 104 HIS A CA 1
ATOM 810 C C . HIS A 1 104 ? -51.037 -10.100 9.176 1.00 30.34 104 HIS A C 1
ATOM 812 O O . HIS A 1 104 ? -51.952 -10.843 8.828 1.00 30.34 104 HIS A O 1
ATOM 818 N N . VAL A 1 105 ? -49.923 -10.549 9.764 1.00 32.72 105 VAL A N 1
ATOM 819 C CA . VAL A 1 105 ? -49.850 -11.807 10.531 1.00 32.72 105 VAL A CA 1
ATOM 820 C C . VAL A 1 105 ? -48.880 -11.588 11.698 1.00 32.72 105 VAL A C 1
ATOM 822 O O . VAL A 1 105 ? -47.721 -11.237 11.495 1.00 32.72 105 VAL A O 1
ATOM 825 N N . GLU A 1 106 ? -49.412 -11.734 12.908 1.00 32.19 106 GLU A N 1
ATOM 826 C CA . GLU A 1 106 ? -48.713 -11.699 14.198 1.00 32.19 106 GLU A CA 1
ATOM 827 C C . GLU A 1 106 ? -47.703 -12.859 14.353 1.00 32.19 106 GLU A C 1
ATOM 829 O O . GLU A 1 106 ? -47.833 -13.878 13.668 1.00 32.19 106 GLU A O 1
ATOM 834 N N . PRO A 1 107 ? -46.706 -12.728 15.248 1.00 33.44 107 PRO A N 1
ATOM 835 C CA . PRO A 1 107 ? -45.635 -13.701 15.420 1.00 33.44 107 PRO A CA 1
ATOM 836 C C . PRO A 1 107 ? -46.022 -14.808 16.412 1.00 33.44 107 PRO A C 1
ATOM 838 O O . PRO A 1 107 ? -46.558 -14.533 17.479 1.00 33.44 107 PRO A O 1
ATOM 841 N N . GLU A 1 108 ? -45.654 -16.051 16.110 1.00 29.69 108 GLU A N 1
ATOM 842 C CA . GLU A 1 108 ? -45.607 -17.137 17.097 1.00 29.69 108 GLU A CA 1
ATOM 843 C C . GLU A 1 108 ? -44.166 -17.674 17.175 1.00 29.69 108 GLU A C 1
ATOM 845 O O . GLU A 1 108 ? -43.536 -17.890 16.131 1.00 29.69 108 GLU A O 1
ATOM 850 N N . PRO A 1 109 ? -43.609 -17.857 18.385 1.00 38.53 109 PRO A N 1
ATOM 851 C CA . PRO A 1 109 ? -42.237 -18.290 18.588 1.00 38.53 109 PRO A CA 1
ATOM 852 C C . PRO A 1 109 ? -42.164 -19.818 18.564 1.00 38.53 109 PRO A C 1
ATOM 854 O O . PRO A 1 109 ? -43.011 -20.484 19.150 1.00 38.53 109 PRO A O 1
ATOM 857 N N . ASN A 1 110 ? -41.113 -20.397 17.979 1.00 31.06 110 ASN A N 1
ATOM 858 C CA . ASN A 1 110 ? -40.687 -21.726 18.405 1.00 31.06 110 ASN A CA 1
ATOM 859 C C . ASN A 1 110 ? -39.169 -21.887 18.417 1.00 31.06 110 ASN A C 1
ATOM 861 O O . ASN A 1 110 ? -38.439 -21.480 17.517 1.00 31.06 110 ASN A O 1
ATOM 865 N N . VAL A 1 111 ? -38.772 -22.439 19.553 1.00 32.53 111 VAL A N 1
ATOM 866 C CA . VAL A 1 111 ? -37.465 -22.593 20.172 1.00 32.53 111 VAL A CA 1
ATOM 867 C C . VAL A 1 111 ? -36.671 -23.713 19.479 1.00 32.53 111 VAL A C 1
ATOM 869 O O . VAL A 1 111 ? -37.262 -24.715 19.098 1.00 32.53 111 VAL A O 1
ATOM 872 N N . VAL A 1 112 ? -35.346 -23.513 19.413 1.00 31.77 112 VAL A N 1
ATOM 873 C CA . VAL A 1 112 ? -34.217 -24.473 19.313 1.00 31.77 112 VAL A CA 1
ATOM 874 C C . VAL A 1 112 ? -34.225 -25.564 18.231 1.00 31.77 112 VAL A C 1
ATOM 876 O O . VAL A 1 112 ? -35.063 -26.449 18.210 1.00 31.77 112 VAL A O 1
ATOM 879 N N . ASP A 1 113 ? -33.165 -25.591 17.420 1.00 26.80 113 ASP A N 1
ATOM 880 C CA . ASP A 1 113 ? -32.062 -26.507 17.730 1.00 26.80 113 ASP A CA 1
ATOM 881 C C . ASP A 1 113 ? -30.740 -26.013 17.139 1.00 26.80 113 ASP A C 1
ATOM 883 O O . ASP A 1 113 ? -30.624 -25.648 15.968 1.00 26.80 113 ASP A O 1
ATOM 887 N N . ALA A 1 114 ? -29.749 -25.955 18.022 1.00 38.91 114 ALA A N 1
ATOM 888 C CA . ALA A 1 114 ? -28.363 -25.720 17.700 1.00 38.91 114 ALA A CA 1
ATOM 889 C C . ALA A 1 114 ? -27.701 -27.079 17.506 1.00 38.91 114 ALA A C 1
ATOM 891 O O . ALA A 1 114 ? -27.539 -27.806 18.479 1.00 38.91 114 ALA A O 1
ATOM 892 N N . GLU A 1 115 ? -27.232 -27.372 16.297 1.00 33.16 115 GLU A N 1
ATOM 893 C CA . GLU A 1 115 ? -26.144 -28.326 16.117 1.00 33.16 115 GLU A CA 1
ATOM 894 C C . GLU A 1 115 ? -25.110 -27.754 15.151 1.00 33.16 115 GLU A C 1
ATOM 896 O O . GLU A 1 115 ? -25.408 -27.279 14.055 1.00 33.16 115 GLU A O 1
ATOM 901 N N . HIS A 1 116 ? -23.876 -27.751 15.650 1.00 40.72 116 HIS A N 1
ATOM 902 C CA . HIS A 1 116 ? -22.655 -27.401 14.954 1.00 40.72 116 HIS A CA 1
ATOM 903 C C . HIS A 1 116 ? -22.527 -28.142 13.622 1.00 40.72 116 HIS A C 1
ATOM 905 O O . HIS A 1 116 ? -22.638 -29.364 13.562 1.00 40.72 116 HIS A O 1
ATOM 911 N N . SER A 1 117 ? -22.074 -27.418 12.606 1.00 33.81 117 SER A N 1
ATOM 912 C CA . SER A 1 117 ? -21.024 -27.949 11.747 1.00 33.81 117 SER A CA 1
ATOM 913 C C . SER A 1 117 ? -20.072 -26.816 11.405 1.00 33.81 117 SER A C 1
ATOM 915 O O . SER A 1 117 ? -20.304 -26.035 10.484 1.00 33.81 117 SER A O 1
ATOM 917 N N . ASP A 1 118 ? -18.986 -26.759 12.172 1.00 35.28 118 ASP A N 1
ATOM 918 C CA . ASP A 1 118 ? -17.702 -26.250 11.710 1.00 35.28 118 ASP A CA 1
ATOM 919 C C . ASP A 1 118 ? -17.428 -26.789 10.307 1.00 35.28 118 ASP A C 1
ATOM 921 O O . ASP A 1 118 ? -17.365 -28.004 10.125 1.00 35.28 118 ASP A O 1
ATOM 925 N N . ASN A 1 119 ? -17.303 -25.888 9.333 1.00 40.59 119 ASN A N 1
ATOM 926 C CA . ASN A 1 119 ? -16.339 -25.968 8.236 1.00 40.59 119 ASN A CA 1
ATOM 927 C C . ASN A 1 119 ? -16.469 -24.708 7.359 1.00 40.59 119 ASN A C 1
ATOM 929 O O . ASN A 1 119 ? -16.908 -24.796 6.212 1.00 40.59 119 ASN A O 1
ATOM 933 N N . PHE A 1 120 ? -16.113 -23.521 7.868 1.00 32.41 120 PHE A N 1
ATOM 934 C CA . PHE A 1 120 ? -15.790 -22.427 6.947 1.00 32.41 120 PHE A CA 1
ATOM 935 C C . PHE A 1 120 ? -14.336 -22.617 6.537 1.00 32.41 120 PHE A C 1
ATOM 937 O O . PHE A 1 120 ? -13.403 -22.225 7.238 1.00 32.41 120 PHE A O 1
ATOM 944 N N . GLY A 1 121 ? -14.180 -23.376 5.452 1.00 32.28 121 GLY A N 1
ATOM 945 C CA . GLY A 1 121 ? -12.903 -23.661 4.839 1.00 32.28 121 GLY A CA 1
ATOM 946 C C . GLY A 1 121 ? -12.124 -22.372 4.628 1.00 32.28 121 GLY A C 1
ATOM 947 O O . GLY A 1 121 ? -12.678 -21.323 4.306 1.00 32.28 121 GLY A O 1
ATOM 948 N N . SER A 1 122 ? -10.819 -22.483 4.833 1.00 38.34 122 SER A N 1
ATOM 949 C CA . SER A 1 122 ? -9.823 -21.523 4.393 1.00 38.34 122 SER A CA 1
ATOM 950 C C . SER A 1 122 ? -9.877 -21.398 2.869 1.00 38.34 122 SER A C 1
ATOM 952 O O . SER A 1 122 ? -9.032 -21.948 2.160 1.00 38.34 122 SER A O 1
ATOM 954 N N . ASP A 1 123 ? -10.880 -20.700 2.354 1.00 38.50 123 ASP A N 1
ATOM 955 C CA . ASP A 1 123 ? -10.757 -20.088 1.051 1.00 38.50 123 ASP A CA 1
ATOM 956 C C . ASP A 1 123 ? -9.687 -19.019 1.202 1.00 38.50 123 ASP A C 1
ATOM 958 O O . ASP A 1 123 ? -9.696 -18.203 2.126 1.00 38.50 123 ASP A O 1
ATOM 962 N N . GLN A 1 124 ? -8.687 -19.111 0.337 1.00 52.66 124 GLN A N 1
ATOM 963 C CA . GLN A 1 124 ? -7.591 -18.173 0.210 1.00 52.66 124 GLN A CA 1
ATOM 964 C C . GLN A 1 124 ? -8.181 -16.844 -0.267 1.00 52.66 124 GLN A C 1
ATOM 966 O O . GLN A 1 124 ? -8.111 -16.500 -1.445 1.00 52.66 124 GLN A O 1
ATOM 971 N N . GLU A 1 125 ? -8.848 -16.142 0.645 1.00 55.78 125 GLU A N 1
ATOM 972 C CA . GLU A 1 125 ? -9.449 -14.849 0.410 1.00 55.78 125 GLU A CA 1
ATOM 973 C C . GLU A 1 125 ? -8.295 -13.939 0.017 1.00 55.78 125 GLU A C 1
ATOM 975 O O . GLU A 1 125 ? -7.372 -13.676 0.795 1.00 55.78 125 GLU A O 1
ATOM 980 N N . LYS A 1 126 ? -8.264 -13.587 -1.270 1.00 70.44 126 LYS A N 1
ATOM 981 C CA . LYS A 1 126 ? -7.235 -12.724 -1.828 1.00 70.44 126 LYS A CA 1
ATOM 982 C C . LYS A 1 126 ? -7.216 -11.476 -0.955 1.00 70.44 126 LYS A C 1
ATOM 984 O O . LYS A 1 126 ? -8.229 -10.787 -0.872 1.00 70.44 126 LYS A O 1
ATOM 989 N N . ASP A 1 127 ? -6.096 -11.214 -0.288 1.00 84.75 127 ASP A N 1
ATOM 990 C CA . ASP A 1 127 ? -5.940 -10.061 0.597 1.00 84.75 127 ASP A CA 1
ATOM 991 C C . ASP A 1 127 ? -5.920 -8.769 -0.236 1.00 84.75 127 ASP A C 1
ATOM 993 O O . ASP A 1 127 ? -4.875 -8.197 -0.560 1.00 84.75 127 ASP A O 1
ATOM 997 N N . THR A 1 128 ? -7.118 -8.352 -0.646 1.00 89.00 128 THR A N 1
ATOM 998 C CA . THR A 1 128 ? -7.368 -7.205 -1.520 1.00 89.00 128 THR A CA 1
ATOM 999 C C . THR A 1 128 ? -6.964 -5.901 -0.848 1.00 89.00 128 THR A C 1
ATOM 1001 O O . THR A 1 128 ? -6.546 -4.965 -1.532 1.00 89.00 128 THR A O 1
ATOM 1004 N N . TYR A 1 129 ? -7.038 -5.840 0.485 1.00 92.31 129 TYR A N 1
ATOM 1005 C CA . TYR A 1 129 ? -6.640 -4.675 1.262 1.00 92.31 129 TYR A CA 1
ATOM 1006 C C . TYR A 1 129 ? -5.128 -4.465 1.189 1.00 92.31 129 TYR A C 1
ATOM 1008 O O . TYR A 1 129 ? -4.673 -3.393 0.780 1.00 92.31 129 TYR A O 1
ATOM 1016 N N . THR A 1 130 ? -4.343 -5.492 1.529 1.00 93.56 130 THR A N 1
ATOM 1017 C CA . THR A 1 130 ? -2.880 -5.412 1.459 1.00 93.56 130 THR A CA 1
ATOM 1018 C C . THR A 1 130 ? -2.419 -5.180 0.026 1.00 93.56 130 THR A C 1
ATOM 1020 O O . THR A 1 130 ? -1.523 -4.366 -0.194 1.00 93.56 130 THR A O 1
ATOM 1023 N N . GLU A 1 131 ? -3.050 -5.825 -0.959 1.00 92.12 131 GLU A N 1
ATOM 1024 C CA . GLU A 1 131 ? -2.752 -5.595 -2.375 1.00 92.12 131 GLU A CA 1
ATOM 1025 C C . GLU A 1 131 ? -2.987 -4.127 -2.762 1.00 92.12 131 GLU A C 1
ATOM 1027 O O . GLU A 1 131 ? -2.096 -3.486 -3.322 1.00 92.12 131 GLU A O 1
ATOM 1032 N N . SER A 1 132 ? -4.137 -3.556 -2.398 1.00 93.81 132 SER A N 1
ATOM 1033 C CA . SER A 1 132 ? -4.476 -2.157 -2.693 1.00 93.81 132 SER A CA 1
ATOM 1034 C C . SER A 1 132 ? -3.509 -1.179 -2.025 1.00 93.81 132 SER A C 1
ATOM 1036 O O . SER A 1 132 ? -3.031 -0.233 -2.656 1.00 93.81 132 SER A O 1
ATOM 1038 N N . LEU A 1 133 ? -3.158 -1.423 -0.760 1.00 95.25 133 LEU A N 1
ATOM 1039 C CA . LEU A 1 133 ? -2.217 -0.583 -0.023 1.00 95.25 133 LEU A CA 1
ATOM 1040 C C . LEU A 1 133 ? -0.792 -0.687 -0.592 1.00 95.25 133 LEU A C 1
ATOM 1042 O O . LEU A 1 133 ? -0.082 0.314 -0.709 1.00 95.25 133 LEU A O 1
ATOM 1046 N N . AL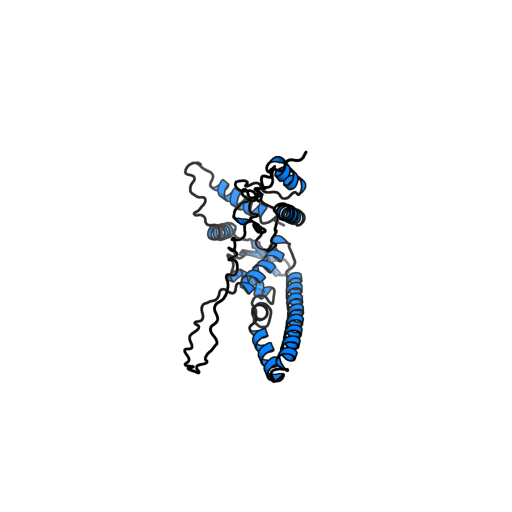A A 1 134 ? -0.384 -1.884 -1.017 1.00 94.38 134 ALA A N 1
ATOM 1047 C CA . ALA A 1 134 ? 0.881 -2.103 -1.704 1.00 94.38 134 ALA A CA 1
ATOM 1048 C C . ALA A 1 134 ? 0.930 -1.368 -3.052 1.00 94.38 134 ALA A C 1
ATOM 1050 O O . ALA A 1 134 ? 1.950 -0.755 -3.367 1.00 94.38 134 ALA A O 1
ATOM 1051 N N . GLN A 1 135 ? -0.154 -1.398 -3.834 1.00 92.38 135 GLN A N 1
ATOM 1052 C CA . GLN A 1 135 ? -0.264 -0.651 -5.092 1.00 92.38 135 GLN A CA 1
ATOM 1053 C C . GLN A 1 135 ? -0.200 0.859 -4.858 1.00 92.38 135 GLN A C 1
ATOM 1055 O O . GLN A 1 135 ? 0.493 1.559 -5.595 1.00 92.38 135 GLN A O 1
ATOM 1060 N N . PHE A 1 136 ? -0.858 1.358 -3.810 1.00 95.19 136 PHE A N 1
ATOM 1061 C CA . PHE A 1 136 ? -0.786 2.762 -3.414 1.00 95.19 136 PHE A CA 1
ATOM 1062 C C . PHE A 1 136 ? 0.658 3.186 -3.108 1.00 95.19 136 PHE A C 1
ATOM 1064 O O . PHE A 1 136 ? 1.173 4.126 -3.719 1.00 95.19 136 PHE A O 1
ATOM 1071 N N . TYR A 1 137 ? 1.357 2.452 -2.237 1.00 94.88 137 TYR A N 1
ATOM 1072 C CA . TYR A 1 137 ? 2.756 2.741 -1.908 1.00 94.88 137 TYR A CA 1
ATOM 1073 C C . TYR A 1 137 ? 3.688 2.617 -3.114 1.00 94.88 137 TYR A C 1
ATOM 1075 O O . TYR A 1 137 ? 4.573 3.456 -3.294 1.00 94.88 137 TYR A O 1
ATOM 1083 N N . LEU A 1 138 ? 3.500 1.603 -3.959 1.00 93.06 138 LEU A N 1
ATOM 1084 C CA . LEU A 1 138 ? 4.285 1.439 -5.180 1.00 93.06 138 LEU A CA 1
ATOM 1085 C C . LEU A 1 138 ? 4.031 2.588 -6.167 1.00 93.06 138 LEU A C 1
ATOM 1087 O O . LEU A 1 138 ? 4.975 3.093 -6.772 1.00 93.06 138 LEU A O 1
ATOM 1091 N N . GLY A 1 139 ? 2.786 3.054 -6.279 1.00 90.94 139 GLY A N 1
ATOM 1092 C CA . GLY A 1 139 ? 2.411 4.223 -7.070 1.00 90.94 139 GLY A CA 1
ATOM 1093 C C . GLY A 1 139 ? 3.093 5.502 -6.582 1.00 90.94 139 GLY A C 1
ATOM 1094 O O . GLY A 1 139 ? 3.656 6.234 -7.396 1.00 90.94 139 GLY A O 1
ATOM 1095 N N . LEU A 1 140 ? 3.126 5.743 -5.266 1.00 91.31 140 LEU A N 1
ATOM 1096 C CA . LEU A 1 140 ? 3.862 6.871 -4.677 1.00 91.31 140 LEU A CA 1
ATOM 1097 C C . LEU A 1 140 ? 5.351 6.848 -5.054 1.00 91.31 140 LEU A C 1
ATOM 1099 O O . LEU A 1 140 ? 5.901 7.884 -5.427 1.00 91.31 140 LEU A O 1
ATOM 1103 N N . GLN A 1 141 ? 5.989 5.675 -5.033 1.00 88.50 141 GLN A N 1
ATOM 1104 C CA . GLN A 1 141 ? 7.400 5.536 -5.421 1.00 88.50 141 GLN A CA 1
ATOM 1105 C C . GLN A 1 141 ? 7.610 5.739 -6.918 1.00 88.50 141 GLN A C 1
ATOM 1107 O O . GLN A 1 141 ? 8.469 6.514 -7.323 1.00 88.50 141 GLN A O 1
ATOM 1112 N N . ALA A 1 142 ? 6.848 5.027 -7.746 1.00 85.69 142 ALA A N 1
ATOM 1113 C CA . ALA A 1 142 ? 7.135 4.914 -9.171 1.00 85.69 142 ALA A CA 1
ATOM 1114 C C . ALA A 1 142 ? 6.609 6.098 -9.990 1.00 85.69 142 ALA A C 1
ATOM 1116 O O . ALA A 1 142 ? 7.232 6.485 -10.974 1.00 85.69 142 ALA A O 1
ATOM 1117 N N . LYS A 1 143 ? 5.460 6.664 -9.605 1.00 84.69 143 LYS A N 1
ATOM 1118 C CA . LYS A 1 143 ? 4.798 7.743 -10.352 1.00 84.69 143 LYS A CA 1
ATOM 1119 C C . LYS A 1 143 ? 5.102 9.120 -9.779 1.00 84.69 143 LYS A C 1
ATOM 1121 O O . LYS A 1 143 ? 5.262 10.072 -10.535 1.00 84.69 143 LYS A O 1
ATOM 1126 N N . TYR A 1 144 ? 5.168 9.222 -8.455 1.00 86.44 144 TYR A N 1
ATOM 1127 C CA . TYR A 1 144 ? 5.341 10.498 -7.758 1.00 86.44 144 TYR A CA 1
ATOM 1128 C C . TYR A 1 144 ? 6.755 10.683 -7.194 1.00 86.44 144 TYR A C 1
ATOM 1130 O O . TYR A 1 144 ? 7.032 11.716 -6.593 1.00 86.44 144 TYR A O 1
ATOM 1138 N N . LEU A 1 145 ? 7.647 9.703 -7.406 1.00 85.81 145 LEU A N 1
ATOM 1139 C CA . LEU A 1 145 ? 9.049 9.726 -6.974 1.00 85.81 145 LEU A CA 1
ATOM 1140 C C . LEU A 1 145 ? 9.211 10.010 -5.474 1.00 85.81 145 LEU A C 1
ATOM 1142 O O . LEU A 1 145 ? 10.207 10.585 -5.034 1.00 85.81 145 LEU A O 1
ATOM 1146 N N . VAL A 1 146 ? 8.222 9.601 -4.676 1.00 88.44 146 VAL A N 1
ATOM 1147 C CA . VAL A 1 146 ? 8.237 9.804 -3.230 1.00 88.44 146 VAL A CA 1
ATOM 1148 C C . VAL A 1 146 ? 9.307 8.891 -2.615 1.00 88.44 146 VAL A C 1
ATOM 1150 O O . VAL A 1 146 ? 9.278 7.676 -2.853 1.00 88.44 146 VAL A O 1
ATOM 1153 N N . PRO A 1 147 ? 10.240 9.427 -1.801 1.00 89.31 147 PRO A N 1
ATOM 1154 C CA . PRO A 1 147 ? 11.272 8.624 -1.159 1.00 89.31 147 PRO A CA 1
ATOM 1155 C C . PRO A 1 147 ? 10.697 7.493 -0.299 1.00 89.31 147 PRO A C 1
ATOM 1157 O O . PRO A 1 147 ? 9.669 7.635 0.367 1.00 89.31 147 PRO A O 1
ATOM 1160 N N . ALA A 1 148 ? 11.402 6.361 -0.249 1.00 87.19 148 ALA A N 1
ATOM 1161 C CA . ALA A 1 148 ? 10.973 5.207 0.543 1.00 87.19 148 ALA A CA 1
ATOM 1162 C C . ALA A 1 148 ? 10.889 5.504 2.053 1.00 87.19 148 ALA A C 1
ATOM 1164 O O . ALA A 1 148 ? 10.059 4.906 2.744 1.00 87.19 148 ALA A O 1
ATOM 1165 N N . SER A 1 149 ? 11.713 6.435 2.545 1.00 88.44 149 SER A N 1
ATOM 1166 C CA . SER A 1 149 ? 11.631 6.979 3.903 1.00 88.44 149 SER A CA 1
ATOM 1167 C C . SER A 1 149 ? 10.311 7.714 4.120 1.00 88.44 149 SER A C 1
ATOM 1169 O O . SER A 1 149 ? 9.571 7.356 5.025 1.00 88.44 149 SER A O 1
ATOM 1171 N N . THR A 1 150 ? 9.941 8.638 3.231 1.00 91.44 150 THR A N 1
ATOM 1172 C CA . THR A 1 150 ? 8.668 9.373 3.299 1.00 91.44 150 THR A CA 1
ATOM 1173 C C . THR A 1 150 ? 7.456 8.443 3.280 1.00 91.44 150 THR A C 1
ATOM 1175 O O . THR A 1 150 ? 6.507 8.661 4.017 1.00 91.44 150 THR A O 1
ATOM 1178 N N . ILE A 1 151 ? 7.486 7.359 2.504 1.00 93.81 151 ILE A N 1
ATOM 1179 C CA . ILE A 1 151 ? 6.399 6.360 2.522 1.00 93.81 151 ILE A CA 1
ATOM 1180 C C . ILE A 1 151 ? 6.352 5.583 3.837 1.00 93.81 151 ILE A C 1
ATOM 1182 O O . ILE A 1 151 ? 5.284 5.147 4.251 1.00 93.81 151 ILE A O 1
ATOM 1186 N N . THR A 1 152 ? 7.494 5.401 4.500 1.00 90.38 152 THR A N 1
ATOM 1187 C CA . THR A 1 152 ? 7.526 4.805 5.842 1.00 90.38 152 THR A CA 1
ATOM 1188 C C . THR A 1 152 ? 6.860 5.736 6.848 1.00 90.38 152 THR A C 1
ATOM 1190 O O . THR A 1 152 ? 6.051 5.260 7.633 1.00 90.38 152 THR A O 1
ATOM 1193 N N . GLU A 1 153 ? 7.110 7.045 6.757 1.00 93.06 153 GLU A N 1
ATOM 1194 C CA . GLU A 1 153 ? 6.398 8.043 7.565 1.00 93.06 153 GLU A CA 1
ATOM 1195 C C . GLU A 1 153 ? 4.893 8.025 7.279 1.00 93.06 153 GLU A C 1
ATOM 1197 O O . GLU A 1 153 ? 4.109 7.900 8.208 1.00 93.06 153 GLU A O 1
ATOM 1202 N N . ILE A 1 154 ? 4.474 8.016 6.006 1.00 94.69 154 ILE A N 1
ATOM 1203 C CA . ILE A 1 154 ? 3.050 7.892 5.638 1.00 94.69 154 ILE A CA 1
ATOM 1204 C C . ILE A 1 154 ? 2.434 6.631 6.259 1.00 94.69 154 ILE A C 1
ATOM 1206 O O . ILE A 1 154 ? 1.358 6.696 6.845 1.00 94.69 154 ILE A O 1
ATOM 1210 N N . ALA A 1 155 ? 3.116 5.488 6.168 1.00 93.06 155 ALA A N 1
ATOM 1211 C CA . ALA A 1 155 ? 2.634 4.242 6.753 1.00 93.06 155 ALA A CA 1
ATOM 1212 C C . ALA A 1 155 ? 2.537 4.307 8.288 1.00 93.06 155 ALA A C 1
ATOM 1214 O O . ALA A 1 155 ? 1.636 3.699 8.859 1.00 93.06 155 ALA A O 1
ATOM 1215 N N . ASN A 1 156 ? 3.447 5.021 8.955 1.00 90.00 156 ASN A N 1
ATOM 1216 C CA . ASN A 1 156 ? 3.406 5.228 10.402 1.00 90.00 156 ASN A CA 1
ATOM 1217 C C . ASN A 1 156 ? 2.259 6.163 10.804 1.00 90.00 156 ASN A C 1
ATOM 1219 O O . ASN A 1 156 ? 1.524 5.837 11.727 1.00 90.00 156 ASN A O 1
ATOM 1223 N N . GLU A 1 157 ? 2.043 7.261 10.080 1.00 95.06 157 GLU A N 1
ATOM 1224 C CA . GLU A 1 157 ? 0.914 8.165 10.333 1.00 95.06 157 GLU A CA 1
ATOM 1225 C C . GLU A 1 157 ? -0.434 7.465 10.113 1.00 95.06 157 GLU A C 1
ATOM 1227 O O . GLU A 1 157 ? -1.353 7.619 10.915 1.00 95.06 157 GLU A O 1
ATOM 1232 N N . MET A 1 158 ? -0.547 6.623 9.078 1.00 93.31 158 MET A N 1
ATOM 1233 C CA . MET A 1 158 ? -1.744 5.800 8.865 1.00 93.31 158 MET A CA 1
ATOM 1234 C C . MET A 1 158 ? -2.011 4.865 10.050 1.00 93.31 158 MET A C 1
ATOM 1236 O O . MET A 1 158 ? -3.164 4.738 10.455 1.00 93.31 158 MET A O 1
ATOM 1240 N N . LYS A 1 159 ? -0.966 4.255 10.634 1.00 90.62 159 LYS A N 1
ATOM 1241 C CA . LYS A 1 159 ? -1.081 3.451 11.864 1.00 90.62 159 LYS A CA 1
ATOM 1242 C C . LYS A 1 159 ? -1.608 4.279 13.028 1.00 90.62 159 LYS A C 1
ATOM 1244 O O . LYS A 1 159 ? -2.646 3.936 13.579 1.00 90.62 159 LYS A O 1
ATOM 1249 N N . THR A 1 160 ? -0.965 5.408 13.318 1.00 92.25 160 THR A N 1
ATOM 1250 C CA . THR A 1 160 ? -1.373 6.304 14.407 1.00 92.25 160 THR A CA 1
ATOM 1251 C C . THR A 1 160 ? -2.839 6.723 14.283 1.00 92.25 160 THR A C 1
ATOM 1253 O O . THR A 1 160 ? -3.589 6.651 15.253 1.00 92.25 160 THR A O 1
ATOM 1256 N N . LEU A 1 161 ? -3.280 7.121 13.085 1.00 94.00 161 LEU A N 1
ATOM 1257 C CA . LEU A 1 161 ? -4.672 7.517 12.851 1.00 94.00 161 LEU A CA 1
ATOM 1258 C C . LEU A 1 161 ? -5.658 6.374 13.099 1.00 94.00 161 LEU A C 1
ATOM 1260 O O . LEU A 1 161 ? -6.745 6.602 13.625 1.00 94.00 161 LEU A O 1
ATOM 1264 N N . ASN A 1 162 ? -5.290 5.150 12.741 1.00 91.94 162 ASN A N 1
ATOM 1265 C CA . ASN A 1 162 ? -6.139 3.989 12.960 1.00 91.94 162 ASN A CA 1
ATOM 1266 C C . ASN A 1 162 ? -6.146 3.520 14.414 1.00 91.94 162 ASN A C 1
ATOM 1268 O O . ASN A 1 162 ? -7.185 3.067 14.878 1.00 91.94 162 ASN A O 1
ATOM 1272 N N . ASP A 1 163 ? -5.031 3.654 15.136 1.00 90.06 163 ASP A N 1
ATOM 1273 C CA . ASP A 1 163 ? -4.992 3.405 16.580 1.00 90.06 163 ASP A CA 1
ATOM 1274 C C . ASP A 1 163 ? -5.985 4.337 17.295 1.00 90.06 163 ASP A C 1
ATOM 1276 O O . ASP A 1 163 ? -6.831 3.870 18.056 1.00 90.06 163 ASP A O 1
ATOM 1280 N N . ILE A 1 164 ? -5.970 5.633 16.953 1.00 92.81 164 ILE A N 1
ATOM 1281 C CA . ILE A 1 164 ? -6.929 6.625 17.471 1.00 92.81 164 ILE A CA 1
ATOM 1282 C C . ILE A 1 164 ? -8.366 6.264 17.067 1.00 92.81 164 ILE A C 1
ATOM 1284 O O . ILE A 1 164 ? -9.282 6.312 17.889 1.00 92.81 164 ILE A O 1
ATOM 1288 N N . GLN A 1 165 ? -8.583 5.894 15.800 1.00 91.50 165 GLN A N 1
ATOM 1289 C CA . GLN A 1 165 ? -9.909 5.523 15.306 1.00 91.50 165 GLN A CA 1
ATOM 1290 C C . GLN A 1 165 ? -10.458 4.285 16.024 1.00 91.50 165 GLN A C 1
ATOM 1292 O O . GLN A 1 165 ? -11.650 4.236 16.340 1.00 91.50 165 GLN A O 1
ATOM 1297 N N . GLN A 1 166 ? -9.611 3.290 16.286 1.00 91.00 166 GLN A N 1
ATOM 1298 C CA . GLN A 1 166 ? -10.004 2.080 16.993 1.00 91.00 166 GLN A CA 1
ATOM 1299 C C . GLN A 1 166 ? -10.325 2.377 18.454 1.00 91.00 166 GLN A C 1
ATOM 1301 O O . GLN A 1 166 ? -11.340 1.892 18.949 1.00 91.00 166 GLN A O 1
ATOM 1306 N N . GLU A 1 167 ? -9.503 3.179 19.132 1.00 91.44 167 GLU A N 1
ATOM 1307 C CA . GLU A 1 167 ? -9.749 3.590 20.517 1.00 91.44 167 GLU A CA 1
ATOM 1308 C C . GLU A 1 167 ? -11.105 4.295 20.644 1.00 91.44 167 GLU A C 1
ATOM 1310 O O . GLU A 1 167 ? -11.938 3.886 21.452 1.00 91.44 167 GLU A O 1
ATOM 1315 N N . TYR A 1 168 ? -11.381 5.268 19.767 1.00 93.38 168 TYR A N 1
ATOM 1316 C CA . TYR A 1 168 ? -12.676 5.949 19.718 1.00 93.38 168 TYR A CA 1
ATOM 1317 C C . TYR A 1 168 ? -13.837 4.978 19.467 1.00 93.38 168 TYR A C 1
ATOM 1319 O O . TYR A 1 168 ? -14.860 5.024 20.151 1.00 93.38 168 TYR A O 1
ATOM 1327 N N . THR A 1 169 ? -13.686 4.087 18.484 1.00 91.94 169 THR A N 1
ATOM 1328 C CA . THR A 1 169 ? -14.731 3.116 18.133 1.00 91.94 169 THR A CA 1
ATOM 1329 C C . THR A 1 169 ? -15.026 2.191 19.311 1.00 91.94 169 THR A C 1
ATOM 1331 O O . THR A 1 169 ? -16.191 1.908 19.594 1.00 91.94 169 THR A O 1
ATOM 1334 N N . MET A 1 170 ? -13.989 1.759 20.033 1.00 90.12 170 MET A N 1
ATOM 1335 C CA . MET A 1 170 ? -14.163 0.882 21.181 1.00 90.12 170 MET A CA 1
ATOM 1336 C C . MET A 1 170 ? -14.764 1.577 22.395 1.00 90.12 170 MET A C 1
ATOM 1338 O O . MET A 1 170 ? -15.569 0.956 23.083 1.00 90.12 170 MET A O 1
ATOM 1342 N N . ASP A 1 171 ? -14.443 2.848 22.630 1.00 90.50 171 ASP A N 1
ATOM 1343 C CA . ASP A 1 171 ? -15.063 3.645 23.692 1.00 90.50 171 ASP A CA 1
ATOM 1344 C C . ASP A 1 171 ? -16.572 3.827 23.451 1.00 90.50 171 ASP A C 1
ATOM 1346 O O . ASP A 1 171 ? -17.399 3.585 24.335 1.00 90.50 171 ASP A O 1
ATOM 1350 N N . VAL A 1 172 ? -16.959 4.149 22.208 1.00 92.75 172 VAL A N 1
ATOM 1351 C CA . VAL A 1 172 ? -18.373 4.248 21.818 1.00 92.75 172 VAL A CA 1
ATOM 1352 C C . VAL A 1 172 ? -19.085 2.912 22.010 1.00 92.75 172 VAL A C 1
ATOM 1354 O O . VAL A 1 172 ? -20.140 2.878 22.641 1.00 92.75 172 VAL A O 1
ATOM 1357 N N . LEU A 1 173 ? -18.508 1.813 21.513 1.00 91.00 173 LEU A N 1
ATOM 1358 C CA . LEU A 1 173 ? -19.091 0.480 21.677 1.00 91.00 173 LEU A CA 1
ATOM 1359 C C . LEU A 1 173 ? -19.210 0.082 23.148 1.00 91.00 173 LEU A C 1
ATOM 1361 O O . LEU A 1 173 ? -20.215 -0.511 23.530 1.00 91.00 173 LEU A O 1
ATOM 1365 N N . ALA A 1 174 ? -18.218 0.413 23.977 1.00 89.56 174 ALA A N 1
ATOM 1366 C CA . ALA A 1 174 ? -18.240 0.062 25.387 1.00 89.56 174 ALA A CA 1
ATOM 1367 C C . ALA A 1 174 ? -19.391 0.750 26.124 1.00 89.56 174 ALA A C 1
ATOM 1369 O O . ALA A 1 174 ? -20.151 0.084 26.824 1.00 89.56 174 ALA A O 1
ATOM 1370 N N . ARG A 1 175 ? -19.579 2.052 25.895 1.00 89.56 175 ARG A N 1
ATOM 1371 C CA . ARG A 1 175 ? -20.685 2.825 26.474 1.00 89.56 175 ARG A CA 1
ATOM 1372 C C . ARG A 1 175 ? -22.057 2.346 25.991 1.00 89.56 175 ARG A C 1
ATOM 1374 O O . ARG A 1 175 ? -22.989 2.253 26.783 1.00 89.56 175 ARG A O 1
ATOM 1381 N N . GLU A 1 176 ? -22.188 2.026 24.705 1.00 90.56 176 GLU A N 1
ATOM 1382 C CA . GLU A 1 176 ? -23.452 1.530 24.144 1.00 90.56 176 GLU A CA 1
ATOM 1383 C C . GLU A 1 176 ? -23.793 0.112 24.611 1.00 90.56 176 GLU A C 1
ATOM 1385 O O . GLU A 1 176 ? -24.965 -0.252 24.644 1.00 90.56 176 GLU A O 1
ATOM 1390 N N . LEU A 1 177 ? -22.799 -0.704 24.969 1.00 91.50 177 LEU A N 1
ATOM 1391 C CA . LEU A 1 177 ? -23.005 -2.084 25.416 1.00 91.50 177 LEU A CA 1
ATOM 1392 C C . LEU A 1 177 ? -23.070 -2.229 26.941 1.00 91.50 177 LEU A C 1
ATOM 1394 O O . LEU A 1 177 ? -23.611 -3.221 27.436 1.00 91.50 177 LEU A O 1
ATOM 1398 N N . GLU A 1 178 ? -22.632 -1.212 27.683 1.00 87.19 178 GLU A N 1
ATOM 1399 C CA . GLU A 1 178 ? -22.797 -1.123 29.136 1.00 87.19 178 GLU A CA 1
ATOM 1400 C C . GLU A 1 178 ? -24.279 -1.183 29.537 1.00 87.19 178 GLU A C 1
ATOM 1402 O O . GLU A 1 178 ? -24.643 -1.903 30.468 1.00 87.19 178 GLU A O 1
ATOM 1407 N N . GLN A 1 179 ? -25.164 -0.527 28.774 1.00 88.94 179 GLN A N 1
ATOM 1408 C CA . GLN A 1 179 ? -26.613 -0.559 29.027 1.00 88.94 179 GLN A CA 1
ATOM 1409 C C . GLN A 1 179 ? -27.229 -1.965 28.884 1.00 88.94 179 GLN A C 1
ATOM 1411 O O . GLN A 1 179 ? -28.299 -2.227 29.429 1.00 88.94 179 GLN A O 1
ATOM 1416 N N . TYR A 1 180 ? -26.549 -2.878 28.184 1.00 91.75 180 TYR A N 1
ATOM 1417 C CA . TYR A 1 180 ? -26.956 -4.276 28.020 1.00 91.75 180 TYR A CA 1
ATOM 1418 C C . TYR A 1 180 ? -26.255 -5.216 29.015 1.00 91.75 180 TYR A C 1
ATOM 1420 O O . TYR A 1 180 ? -26.375 -6.435 28.903 1.00 91.75 180 TYR A O 1
ATOM 1428 N N . GLY A 1 181 ? -25.529 -4.669 29.997 1.00 90.25 181 GLY A N 1
ATOM 1429 C CA . GLY A 1 181 ? -24.859 -5.439 31.045 1.00 90.25 181 GLY A CA 1
ATOM 1430 C C . GLY A 1 181 ? -23.606 -6.180 30.576 1.00 90.25 181 GLY A C 1
ATOM 1431 O O . GLY A 1 181 ? -23.180 -7.125 31.241 1.00 90.25 181 GLY A O 1
ATOM 1432 N N . VAL A 1 182 ? -23.012 -5.786 29.443 1.00 90.94 182 VAL A N 1
ATOM 1433 C CA . VAL A 1 182 ? -21.765 -6.391 28.963 1.00 90.94 182 VAL A CA 1
ATOM 1434 C C . VAL A 1 182 ? -20.586 -5.850 29.784 1.00 90.94 182 VAL A C 1
ATOM 1436 O O . VAL A 1 182 ? -20.391 -4.635 29.828 1.00 90.94 182 VAL A O 1
ATOM 1439 N N . PRO A 1 183 ? -19.761 -6.708 30.415 1.00 88.50 183 PRO A N 1
ATOM 1440 C CA . PRO A 1 183 ? -18.614 -6.246 31.191 1.00 88.50 183 PRO A CA 1
ATOM 1441 C C . PRO A 1 183 ? -17.564 -5.539 30.322 1.00 88.50 183 PRO A C 1
ATOM 1443 O O . PRO A 1 183 ? -17.156 -6.052 29.276 1.00 88.50 183 PRO A O 1
ATOM 1446 N N . THR A 1 184 ? -17.041 -4.410 30.805 1.00 85.38 184 THR A N 1
ATOM 1447 C CA . THR A 1 184 ? -16.012 -3.600 30.122 1.00 85.38 184 THR A CA 1
ATOM 1448 C 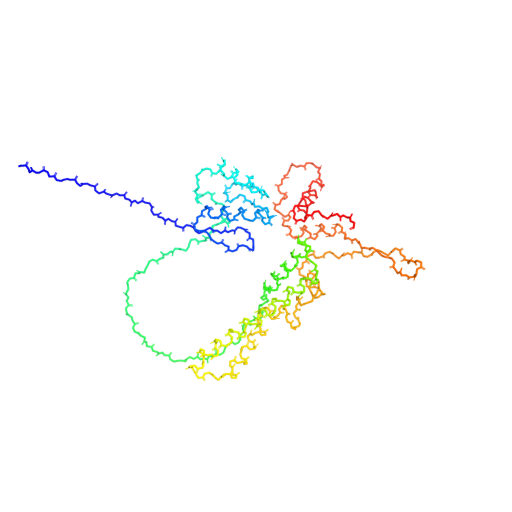C . THR A 1 184 ? -14.748 -4.398 29.779 1.00 85.38 184 THR A C 1
ATOM 1450 O O . THR A 1 184 ? -14.143 -4.201 28.725 1.00 85.38 184 THR A O 1
ATOM 1453 N N . GLU A 1 185 ? -14.360 -5.354 30.626 1.00 87.00 185 GLU A N 1
ATOM 1454 C CA . GLU A 1 185 ? -13.216 -6.241 30.375 1.00 87.00 185 GLU A CA 1
ATOM 1455 C C . GLU A 1 185 ? -13.429 -7.123 29.137 1.00 87.00 185 GLU A C 1
ATOM 1457 O O . GLU A 1 185 ? -12.524 -7.290 28.319 1.00 87.00 185 GLU A O 1
ATOM 1462 N N . THR A 1 186 ? -14.649 -7.641 28.953 1.00 89.56 186 THR A N 1
ATOM 1463 C CA . THR A 1 186 ? -14.997 -8.466 27.785 1.00 89.56 186 THR A CA 1
ATOM 1464 C C . THR A 1 186 ? -14.938 -7.631 26.509 1.00 89.56 186 THR A C 1
ATOM 1466 O O . THR A 1 186 ? -14.368 -8.067 25.510 1.00 89.56 186 THR A O 1
ATOM 1469 N N . LEU A 1 187 ? -15.448 -6.399 26.564 1.00 87.44 187 LEU A N 1
ATOM 1470 C CA . LEU A 1 187 ? -15.414 -5.446 25.451 1.00 87.44 187 LEU A CA 1
ATOM 1471 C C . LEU A 1 187 ? -13.989 -5.055 25.063 1.00 87.44 187 LEU A C 1
ATOM 1473 O O . LEU A 1 187 ? -13.672 -4.980 23.879 1.00 87.44 187 LEU A O 1
ATOM 1477 N N . THR A 1 188 ? -13.112 -4.874 26.049 1.00 87.50 188 THR A N 1
ATOM 1478 C CA . THR A 1 188 ? -11.698 -4.556 25.818 1.00 87.50 188 THR A CA 1
ATOM 1479 C C . THR A 1 188 ? -10.983 -5.715 25.118 1.00 87.50 188 THR A C 1
ATOM 1481 O O . THR A 1 188 ? -10.287 -5.511 24.122 1.00 87.50 188 THR A O 1
ATOM 1484 N N . CYS A 1 189 ? -11.191 -6.948 25.590 1.00 89.56 189 CYS A N 1
ATOM 1485 C CA . CYS A 1 189 ? -10.612 -8.148 24.983 1.00 89.56 189 CYS A CA 1
ATOM 1486 C C . CYS A 1 189 ? -11.123 -8.381 23.553 1.00 89.56 189 CYS A C 1
ATOM 1488 O O . CYS A 1 189 ? -10.325 -8.646 22.651 1.00 89.56 189 CYS A O 1
ATOM 1490 N N . LEU A 1 190 ? -12.434 -8.242 23.330 1.00 89.75 190 LEU A N 1
ATOM 1491 C CA . LEU A 1 190 ? -13.039 -8.355 22.001 1.00 89.75 190 LEU A CA 1
ATOM 1492 C C . LEU A 1 190 ? -12.532 -7.262 21.061 1.00 89.75 190 LEU A C 1
ATOM 1494 O O . LEU A 1 190 ? -12.146 -7.564 19.936 1.00 89.75 190 LEU A O 1
ATOM 1498 N N . GLY A 1 191 ? -12.473 -6.016 21.532 1.00 90.50 191 GLY A N 1
ATOM 1499 C CA . GLY A 1 191 ? -11.979 -4.883 20.757 1.00 90.50 191 GLY A CA 1
ATOM 1500 C C . GLY A 1 191 ? -10.531 -5.065 20.320 1.00 90.50 191 GLY A C 1
ATOM 1501 O O . GLY A 1 191 ? -10.208 -4.830 19.157 1.00 90.50 191 GLY A O 1
ATOM 1502 N N . LYS A 1 192 ? -9.671 -5.563 21.217 1.00 88.75 192 LYS A N 1
ATOM 1503 C CA . LYS A 1 192 ? -8.284 -5.907 20.889 1.00 88.75 192 LYS A CA 1
ATOM 1504 C C . LYS A 1 192 ? -8.205 -7.039 19.863 1.00 88.75 192 LYS A C 1
ATOM 1506 O O . LYS A 1 192 ? -7.484 -6.912 18.879 1.00 88.75 192 LYS A O 1
ATOM 1511 N N . SER A 1 193 ? -8.966 -8.117 20.052 1.00 91.56 193 SER A N 1
ATOM 1512 C CA . SER A 1 193 ? -8.965 -9.243 19.112 1.00 91.56 193 SER A CA 1
ATOM 1513 C C . SER A 1 193 ? -9.473 -8.839 17.724 1.00 91.56 193 SER A C 1
ATOM 1515 O O . SER A 1 193 ? -8.858 -9.181 16.715 1.00 91.56 193 SER A O 1
ATOM 1517 N N . ALA A 1 194 ? -10.556 -8.061 17.658 1.00 91.19 194 ALA A N 1
ATOM 1518 C CA . ALA A 1 194 ? -11.086 -7.521 16.409 1.00 91.19 194 ALA A CA 1
ATOM 1519 C C . ALA A 1 194 ? -10.067 -6.599 15.724 1.00 91.19 194 ALA A C 1
ATOM 1521 O O . ALA A 1 194 ? -9.889 -6.662 14.506 1.00 91.19 194 ALA A O 1
ATOM 1522 N N . TYR A 1 195 ? -9.355 -5.789 16.511 1.00 90.38 195 TYR A N 1
ATOM 1523 C CA . TYR A 1 195 ? -8.307 -4.916 16.006 1.00 90.38 195 TYR A CA 1
ATOM 1524 C C . TYR A 1 195 ? -7.151 -5.690 15.373 1.00 90.38 195 TYR A C 1
ATOM 1526 O O . TYR A 1 195 ? -6.785 -5.418 14.230 1.00 90.38 195 TYR A O 1
ATOM 1534 N N . GLU A 1 196 ? -6.618 -6.687 16.080 1.00 89.12 196 GLU A N 1
ATOM 1535 C CA . GLU A 1 196 ? -5.513 -7.533 15.611 1.00 89.12 196 GLU A CA 1
ATOM 1536 C C . GLU A 1 196 ? -5.882 -8.324 14.346 1.00 89.12 196 GLU A C 1
ATOM 1538 O O . GLU A 1 196 ? -5.036 -8.592 13.490 1.00 89.12 196 GLU A O 1
ATOM 1543 N N . GLN A 1 197 ? -7.163 -8.661 14.189 1.00 89.25 197 GLN A N 1
ATOM 1544 C CA . GLN A 1 197 ? -7.680 -9.345 13.006 1.00 89.25 197 GLN A CA 1
ATOM 1545 C C . GLN A 1 197 ? -7.975 -8.410 11.828 1.00 89.25 197 GLN A C 1
ATOM 1547 O O . GLN A 1 197 ? -8.171 -8.906 10.708 1.00 89.25 197 GLN A O 1
ATOM 1552 N N . SER A 1 198 ? -7.984 -7.091 12.048 1.00 90.81 198 SER A N 1
ATOM 1553 C CA . SER A 1 198 ? -8.289 -6.114 11.006 1.00 90.81 198 SER A CA 1
ATOM 1554 C C . SER A 1 198 ? -7.269 -6.182 9.857 1.00 90.81 198 SER A C 1
ATOM 1556 O O . SER A 1 198 ? -6.073 -6.410 10.088 1.00 90.81 198 SER A O 1
ATOM 1558 N N . PRO A 1 199 ? -7.697 -5.954 8.601 1.00 91.75 199 PRO A N 1
ATOM 1559 C CA . PRO A 1 199 ? -6.793 -5.969 7.451 1.00 91.75 199 PRO A CA 1
ATOM 1560 C C . PRO A 1 199 ? -5.641 -4.971 7.593 1.00 91.75 199 PRO A C 1
ATOM 1562 O O . PRO A 1 199 ? -4.506 -5.261 7.216 1.00 91.75 199 PRO A O 1
ATOM 1565 N N . MET A 1 200 ? -5.905 -3.811 8.201 1.00 90.31 200 MET A N 1
ATOM 1566 C CA . MET A 1 200 ? -4.876 -2.804 8.418 1.00 90.31 200 MET A CA 1
ATOM 1567 C C . MET A 1 200 ? -3.840 -3.250 9.451 1.00 90.31 200 MET A C 1
ATOM 1569 O O . MET A 1 200 ? -2.641 -3.058 9.226 1.00 90.31 200 MET A O 1
ATOM 1573 N N . HIS A 1 201 ? -4.277 -3.898 10.538 1.00 91.06 201 HIS A N 1
ATOM 1574 C CA . HIS A 1 201 ? -3.357 -4.465 11.518 1.00 91.06 201 HIS A CA 1
ATOM 1575 C C . HIS A 1 201 ? -2.455 -5.519 10.868 1.00 91.06 201 HIS A C 1
ATOM 1577 O O . HIS A 1 201 ? -1.229 -5.410 10.910 1.00 91.06 201 HIS A O 1
ATOM 1583 N N . LYS A 1 202 ? -3.056 -6.463 10.136 1.00 91.94 202 LYS A N 1
ATOM 1584 C CA . LYS A 1 202 ? -2.333 -7.498 9.381 1.00 91.94 202 LYS A CA 1
ATOM 1585 C C . LYS A 1 202 ? -1.350 -6.922 8.356 1.00 91.94 202 LYS A C 1
ATOM 1587 O O . LYS A 1 202 ? -0.275 -7.484 8.169 1.00 91.94 202 LYS A O 1
ATOM 1592 N N . ALA A 1 203 ? -1.674 -5.802 7.709 1.00 93.00 203 ALA A N 1
ATOM 1593 C CA . ALA A 1 203 ? -0.815 -5.183 6.698 1.00 93.00 203 ALA A CA 1
ATOM 1594 C C . ALA A 1 203 ? 0.363 -4.386 7.296 1.00 93.00 203 ALA A C 1
ATOM 1596 O O . ALA A 1 203 ? 1.481 -4.418 6.760 1.00 93.00 203 ALA A O 1
ATOM 1597 N N . LEU A 1 204 ? 0.111 -3.641 8.380 1.00 91.38 204 LEU A N 1
ATOM 1598 C CA . LEU A 1 204 ? 0.986 -2.567 8.864 1.00 91.38 204 LEU A CA 1
ATOM 1599 C C . LEU A 1 204 ? 1.602 -2.791 10.252 1.00 91.38 204 LEU A C 1
ATOM 1601 O O . LEU A 1 204 ? 2.557 -2.082 10.584 1.00 91.38 204 LEU A O 1
ATOM 1605 N N . TYR A 1 205 ? 1.129 -3.753 11.040 1.00 89.12 205 TYR A N 1
ATOM 1606 C CA . TYR A 1 205 ? 1.623 -4.016 12.397 1.00 89.12 205 TYR A CA 1
ATOM 1607 C C . TYR A 1 205 ? 2.529 -5.251 12.420 1.00 89.12 205 TYR A C 1
ATOM 1609 O O . TYR A 1 205 ? 3.141 -5.591 11.403 1.00 89.12 205 TYR A O 1
ATOM 1617 N N . GLU A 1 206 ? 2.745 -5.852 13.589 1.00 80.31 206 GLU A N 1
ATOM 1618 C CA . GLU A 1 206 ? 3.727 -6.918 13.769 1.00 80.31 206 GLU A CA 1
ATOM 1619 C C . GLU A 1 206 ? 3.558 -8.017 12.712 1.00 80.31 206 GLU A C 1
ATOM 1621 O O . GLU A 1 206 ? 2.466 -8.500 12.438 1.00 80.31 206 GLU A O 1
ATOM 1626 N N . ASN A 1 207 ? 4.668 -8.377 12.061 1.00 82.81 207 ASN A N 1
ATOM 1627 C CA . ASN A 1 207 ? 4.707 -9.350 10.954 1.00 82.81 207 ASN A CA 1
ATOM 1628 C C . ASN A 1 207 ? 3.979 -8.963 9.654 1.00 82.81 207 ASN A C 1
ATOM 1630 O O . ASN A 1 207 ? 4.080 -9.703 8.678 1.00 82.81 207 ASN A O 1
ATOM 1634 N N . GLY A 1 208 ? 3.415 -7.758 9.567 1.00 89.19 208 GLY A N 1
ATOM 1635 C CA . GLY A 1 208 ? 2.786 -7.270 8.347 1.00 89.19 208 GLY A CA 1
ATOM 1636 C C . GLY A 1 208 ? 3.760 -7.087 7.168 1.00 89.19 208 GLY A C 1
ATOM 1637 O O . GLY A 1 208 ? 4.927 -6.705 7.369 1.00 89.19 208 GLY A O 1
ATOM 1638 N N . PRO A 1 209 ? 3.313 -7.349 5.924 1.00 93.62 209 PRO A N 1
ATOM 1639 C CA . PRO A 1 209 ? 4.149 -7.291 4.725 1.00 93.62 209 PRO A CA 1
ATOM 1640 C C . PRO A 1 209 ? 4.535 -5.871 4.294 1.00 93.62 209 PRO A C 1
ATOM 1642 O O . PRO A 1 209 ? 5.469 -5.715 3.509 1.00 93.62 209 PRO A O 1
ATOM 1645 N N . LEU A 1 210 ? 3.863 -4.826 4.792 1.00 94.06 210 LEU A N 1
ATOM 1646 C CA . LEU A 1 210 ? 4.072 -3.449 4.321 1.00 94.06 210 LEU A CA 1
ATOM 1647 C C . LEU A 1 210 ? 4.737 -2.522 5.351 1.00 94.06 210 LEU A C 1
ATOM 1649 O O . LEU A 1 210 ? 4.902 -1.326 5.094 1.00 94.06 210 LEU A O 1
ATOM 1653 N N . THR A 1 211 ? 5.181 -3.068 6.486 1.00 89.56 211 THR A N 1
ATOM 1654 C CA . THR A 1 211 ? 5.680 -2.283 7.628 1.00 89.56 211 THR A CA 1
ATOM 1655 C C . THR A 1 211 ? 6.969 -1.516 7.338 1.00 89.56 211 THR A C 1
ATOM 1657 O O . THR A 1 211 ? 7.091 -0.348 7.695 1.00 89.56 211 THR A O 1
ATOM 1660 N N . THR A 1 212 ? 7.936 -2.147 6.671 1.00 89.25 212 THR A N 1
ATOM 1661 C CA . THR A 1 212 ? 9.251 -1.561 6.379 1.00 89.25 212 THR A CA 1
ATOM 1662 C C . THR A 1 212 ? 9.511 -1.511 4.884 1.00 89.25 212 THR A C 1
ATOM 1664 O O . THR A 1 212 ? 8.916 -2.259 4.108 1.00 89.25 212 THR A O 1
ATOM 1667 N N . GLN A 1 213 ? 10.456 -0.667 4.462 1.00 91.44 213 GLN A N 1
ATOM 1668 C CA . GLN A 1 213 ? 10.894 -0.623 3.066 1.00 91.44 213 GLN A CA 1
ATOM 1669 C C . GLN A 1 213 ? 11.312 -2.007 2.554 1.00 91.44 213 GLN A C 1
ATOM 1671 O O . GLN A 1 213 ? 10.918 -2.391 1.455 1.00 91.44 213 GLN A O 1
ATOM 1676 N N . HIS A 1 214 ? 12.080 -2.759 3.347 1.00 88.38 214 HIS A N 1
ATOM 1677 C CA . HIS A 1 214 ? 12.528 -4.098 2.970 1.00 88.38 214 HIS A CA 1
ATOM 1678 C C . HIS A 1 214 ? 11.345 -5.048 2.751 1.00 88.38 214 HIS A C 1
ATOM 1680 O O . HIS A 1 214 ? 11.274 -5.719 1.724 1.00 88.38 214 HIS A O 1
ATOM 1686 N N . ARG A 1 215 ? 10.387 -5.082 3.687 1.00 91.62 215 ARG A N 1
ATOM 1687 C CA . ARG A 1 215 ? 9.213 -5.952 3.560 1.00 91.62 215 ARG A CA 1
ATOM 1688 C C . ARG A 1 215 ? 8.320 -5.548 2.389 1.00 91.62 215 ARG A C 1
ATOM 1690 O O . ARG A 1 215 ? 7.924 -6.423 1.62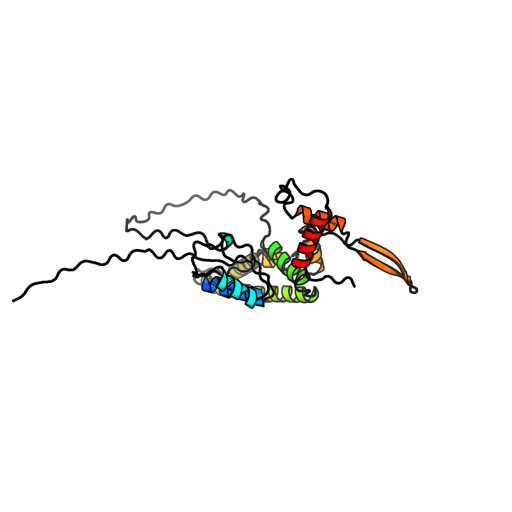9 1.00 91.62 215 ARG A O 1
ATOM 1697 N N . ARG A 1 216 ? 8.127 -4.244 2.147 1.00 93.25 216 ARG A N 1
ATOM 1698 C CA . ARG A 1 216 ? 7.439 -3.746 0.943 1.00 93.25 216 ARG A CA 1
ATOM 1699 C C . ARG A 1 216 ? 8.119 -4.232 -0.334 1.00 93.25 216 ARG A C 1
ATOM 1701 O O . ARG A 1 216 ? 7.456 -4.778 -1.204 1.00 93.25 216 ARG A O 1
ATOM 1708 N N . GLN A 1 217 ? 9.444 -4.110 -0.430 1.00 89.44 217 GLN A N 1
ATOM 1709 C CA . GLN A 1 217 ? 10.193 -4.619 -1.585 1.00 89.44 217 GLN A CA 1
ATOM 1710 C C . GLN A 1 217 ? 10.035 -6.135 -1.753 1.00 89.44 217 GLN A C 1
ATOM 1712 O O . GLN A 1 217 ? 9.858 -6.606 -2.873 1.00 89.44 217 GLN A O 1
ATOM 1717 N N . GLN A 1 218 ? 10.081 -6.901 -0.663 1.00 90.88 218 GLN A N 1
ATOM 1718 C CA . GLN A 1 218 ? 9.859 -8.346 -0.694 1.00 90.88 218 GLN A CA 1
ATOM 1719 C C . GLN A 1 218 ? 8.437 -8.691 -1.155 1.00 90.88 218 GLN A C 1
ATOM 1721 O O . GLN A 1 218 ? 8.269 -9.567 -2.001 1.00 90.88 218 GLN A O 1
ATOM 1726 N N . TYR A 1 219 ? 7.430 -7.966 -0.664 1.00 92.50 219 TYR A N 1
ATOM 1727 C CA . TYR A 1 219 ? 6.046 -8.110 -1.096 1.00 92.50 219 TYR A CA 1
ATOM 1728 C C . TYR A 1 219 ? 5.909 -7.821 -2.593 1.00 92.50 219 TYR A C 1
ATOM 1730 O O . TYR A 1 219 ? 5.344 -8.637 -3.316 1.00 92.50 219 TYR A O 1
ATOM 1738 N N . TYR A 1 220 ? 6.501 -6.726 -3.085 1.00 90.88 220 TYR A N 1
ATOM 1739 C CA . TYR A 1 220 ? 6.443 -6.359 -4.500 1.00 90.88 220 TYR A CA 1
ATOM 1740 C C . TYR A 1 220 ? 7.072 -7.418 -5.407 1.00 90.88 220 TYR A C 1
ATOM 1742 O O . TYR A 1 220 ? 6.515 -7.742 -6.450 1.00 90.88 220 T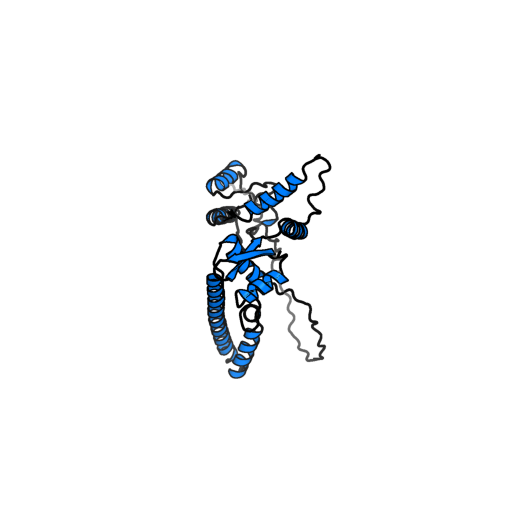YR A O 1
ATOM 1750 N N . LYS A 1 221 ? 8.212 -7.983 -4.996 1.00 88.94 221 LYS A N 1
ATOM 1751 C CA . LYS A 1 221 ? 8.884 -9.067 -5.725 1.00 88.94 221 LYS A CA 1
ATOM 1752 C C . LYS A 1 221 ? 8.041 -10.337 -5.806 1.00 88.94 221 LYS A C 1
ATOM 1754 O O . LYS A 1 221 ? 8.126 -11.047 -6.798 1.00 88.94 221 LYS A O 1
ATOM 1759 N N . ALA A 1 222 ? 7.275 -10.626 -4.756 1.00 88.88 222 ALA A N 1
ATOM 1760 C CA . ALA A 1 222 ? 6.438 -11.816 -4.684 1.00 88.88 222 ALA A CA 1
ATOM 1761 C C . ALA A 1 222 ? 5.092 -11.654 -5.412 1.00 88.88 222 ALA A C 1
ATOM 1763 O O . ALA A 1 222 ? 4.579 -12.634 -5.939 1.00 88.88 222 ALA A O 1
ATOM 1764 N N . HIS A 1 223 ? 4.527 -10.440 -5.440 1.00 86.44 223 HIS A N 1
ATOM 1765 C CA . HIS A 1 223 ? 3.152 -10.200 -5.906 1.00 86.44 223 HIS A CA 1
ATOM 1766 C C . HIS A 1 223 ? 3.059 -9.512 -7.275 1.00 86.44 223 HIS A C 1
ATOM 1768 O O . HIS A 1 223 ? 2.003 -9.552 -7.902 1.00 86.44 223 HIS A O 1
ATOM 1774 N N . TYR A 1 224 ? 4.140 -8.905 -7.770 1.00 85.62 224 TYR A N 1
ATOM 1775 C CA . TYR A 1 224 ? 4.190 -8.302 -9.105 1.00 85.62 224 TYR A CA 1
ATOM 1776 C C . TYR A 1 224 ? 5.212 -9.012 -9.990 1.00 85.62 224 TYR A C 1
ATOM 1778 O O . TYR A 1 224 ? 6.138 -9.655 -9.498 1.00 85.62 224 TYR A O 1
ATOM 1786 N N . ASN A 1 225 ? 5.086 -8.842 -11.312 1.00 83.12 225 ASN A N 1
ATOM 1787 C CA . ASN A 1 225 ? 6.067 -9.323 -12.289 1.00 83.12 225 ASN A CA 1
ATOM 1788 C C . ASN A 1 225 ? 7.361 -8.489 -12.220 1.00 83.12 225 ASN A C 1
ATOM 1790 O O . ASN A 1 225 ? 7.684 -7.721 -13.126 1.00 83.12 225 ASN A O 1
ATOM 1794 N N . TYR A 1 226 ? 8.082 -8.614 -11.109 1.00 82.69 226 TYR A N 1
ATOM 1795 C CA . TYR A 1 226 ? 9.317 -7.901 -10.835 1.00 82.69 226 TYR A CA 1
ATOM 1796 C C . TYR A 1 226 ? 10.485 -8.517 -11.606 1.00 82.69 226 TYR A C 1
ATOM 1798 O O . TYR A 1 226 ? 10.748 -9.716 -11.513 1.00 82.69 226 TYR A O 1
ATOM 1806 N N . VAL A 1 227 ? 11.228 -7.672 -12.317 1.00 84.00 227 VAL A N 1
ATOM 1807 C CA . VAL A 1 227 ? 12.480 -8.049 -12.980 1.00 84.00 227 VAL A CA 1
ATOM 1808 C C . VAL A 1 227 ? 13.642 -7.511 -12.160 1.00 84.00 227 VAL A C 1
ATOM 1810 O O . VAL A 1 227 ? 13.756 -6.304 -11.934 1.00 84.00 227 VAL A O 1
ATOM 1813 N N . GLN A 1 228 ? 14.489 -8.417 -11.674 1.00 80.06 228 GLN A N 1
ATOM 1814 C CA . GLN A 1 228 ? 15.592 -8.063 -10.791 1.00 80.06 228 GLN A CA 1
ATOM 1815 C C . GLN A 1 228 ? 16.723 -7.366 -11.563 1.00 80.06 228 GLN A C 1
ATOM 1817 O O . GLN A 1 228 ? 17.124 -7.849 -12.622 1.00 80.06 228 GLN A O 1
ATOM 1822 N N . PRO A 1 229 ? 17.287 -6.264 -11.033 1.00 86.56 229 PRO A N 1
ATOM 1823 C CA . PRO A 1 229 ? 18.498 -5.680 -11.586 1.00 86.56 229 PRO A CA 1
ATOM 1824 C C . PRO A 1 229 ? 19.664 -6.671 -11.536 1.00 86.56 229 PRO A C 1
ATOM 1826 O O . PRO A 1 229 ? 19.916 -7.296 -10.504 1.00 86.56 229 PRO A O 1
ATOM 1829 N N . VAL A 1 230 ? 20.401 -6.775 -12.636 1.00 89.19 230 VAL A N 1
ATOM 1830 C CA . VAL A 1 230 ? 21.613 -7.586 -12.740 1.00 89.19 230 VAL A CA 1
ATOM 1831 C C . VAL A 1 230 ? 22.807 -6.734 -12.331 1.00 89.19 230 VAL A C 1
ATOM 1833 O O . VAL A 1 230 ? 23.073 -5.690 -12.931 1.00 89.19 230 VAL A O 1
ATOM 1836 N N . GLU A 1 231 ? 23.521 -7.180 -11.297 1.00 91.75 231 GLU A N 1
ATOM 1837 C CA . GLU A 1 231 ? 24.779 -6.575 -10.860 1.00 91.75 231 GLU A CA 1
ATOM 1838 C C . GLU A 1 231 ? 25.911 -6.990 -11.804 1.00 91.75 231 GLU A C 1
ATOM 1840 O O . GLU A 1 231 ? 26.116 -8.172 -12.086 1.00 91.75 231 GLU A O 1
ATOM 1845 N N . VAL A 1 232 ? 26.685 -6.012 -12.264 1.00 92.12 232 VAL A N 1
ATOM 1846 C CA . VAL A 1 232 ? 27.892 -6.233 -13.054 1.00 92.12 232 VAL A CA 1
ATOM 1847 C C . VAL A 1 232 ? 29.086 -5.686 -12.290 1.00 92.12 232 VAL A C 1
ATOM 1849 O O . VAL A 1 232 ? 29.162 -4.502 -11.952 1.00 92.12 232 VAL A O 1
ATOM 1852 N N . ASN A 1 233 ? 30.044 -6.572 -12.034 1.00 91.81 233 ASN A N 1
ATOM 1853 C CA . ASN A 1 233 ? 31.260 -6.251 -11.303 1.00 91.81 233 ASN A CA 1
ATOM 1854 C C . ASN A 1 233 ? 32.261 -5.545 -12.224 1.00 91.81 233 ASN A C 1
ATOM 1856 O O . ASN A 1 233 ? 32.702 -6.108 -13.221 1.00 91.81 233 ASN A O 1
ATOM 1860 N N . LEU A 1 234 ? 32.672 -4.337 -11.845 1.00 91.31 234 LEU A N 1
ATOM 1861 C CA . LEU A 1 234 ? 33.665 -3.516 -12.548 1.00 91.31 234 LEU A CA 1
ATOM 1862 C C . LEU A 1 234 ? 35.074 -3.636 -11.934 1.00 91.31 234 LEU A C 1
ATOM 1864 O O . LEU A 1 234 ? 35.948 -2.815 -12.210 1.00 91.31 234 LEU A O 1
ATOM 1868 N N . GLY A 1 235 ? 35.295 -4.624 -11.063 1.00 90.44 235 GLY A N 1
ATOM 1869 C CA . GLY A 1 235 ? 36.544 -4.805 -10.320 1.00 90.44 235 GLY A CA 1
ATOM 1870 C C . GLY A 1 235 ? 36.570 -4.029 -9.001 1.00 90.44 235 GLY A C 1
ATOM 1871 O O . GLY A 1 235 ? 35.538 -3.851 -8.361 1.00 90.44 235 GLY A O 1
ATOM 1872 N N . HIS A 1 236 ? 37.751 -3.581 -8.570 1.00 93.12 236 HIS A N 1
ATOM 1873 C CA . HIS A 1 236 ? 37.941 -2.846 -7.313 1.00 93.12 236 HIS A CA 1
ATOM 1874 C C . HIS A 1 236 ? 38.535 -1.459 -7.581 1.00 93.12 236 HIS A C 1
ATOM 1876 O O . HIS A 1 236 ? 39.279 -1.262 -8.542 1.00 93.12 236 HIS A O 1
ATOM 1882 N N . ASN A 1 237 ? 38.187 -0.471 -6.757 1.00 88.62 237 ASN A N 1
ATOM 1883 C CA . ASN A 1 237 ? 38.809 0.849 -6.816 1.00 88.62 237 ASN A CA 1
ATOM 1884 C C . ASN A 1 237 ? 40.211 0.827 -6.171 1.00 88.62 237 ASN A C 1
ATOM 1886 O O . ASN A 1 237 ? 40.657 -0.179 -5.619 1.00 88.62 237 ASN A O 1
ATOM 1890 N N . LYS A 1 238 ? 40.901 1.973 -6.203 1.00 87.94 238 LYS A N 1
ATOM 1891 C CA . LYS A 1 238 ? 42.235 2.138 -5.600 1.00 87.94 238 LYS A CA 1
ATOM 1892 C C . LYS A 1 238 ? 42.261 1.907 -4.079 1.00 87.94 238 LYS A C 1
ATOM 1894 O O . LYS A 1 238 ? 43.336 1.711 -3.531 1.00 87.94 238 LYS A O 1
ATOM 1899 N N . THR A 1 239 ? 41.106 1.936 -3.411 1.00 87.19 239 THR A N 1
ATOM 1900 C CA . THR A 1 239 ? 40.956 1.676 -1.971 1.00 87.19 239 THR A CA 1
ATOM 1901 C C . THR A 1 239 ? 40.468 0.253 -1.670 1.00 87.19 239 THR A C 1
ATOM 1903 O O . THR A 1 239 ? 40.138 -0.047 -0.528 1.00 87.19 239 THR A O 1
ATOM 1906 N N . GLY A 1 240 ? 40.419 -0.634 -2.673 1.00 86.69 240 GLY A N 1
ATOM 1907 C CA . GLY A 1 240 ? 39.993 -2.026 -2.512 1.00 86.69 240 GLY A CA 1
ATOM 1908 C C . GLY A 1 240 ? 38.478 -2.228 -2.391 1.00 86.69 240 GLY A C 1
ATOM 1909 O O . GLY A 1 240 ? 38.041 -3.344 -2.138 1.00 86.69 240 GLY A O 1
ATOM 1910 N N . GLN A 1 241 ? 37.652 -1.196 -2.588 1.00 87.06 241 GLN A N 1
ATOM 1911 C CA . GLN A 1 241 ? 36.194 -1.339 -2.611 1.00 87.06 241 GLN A CA 1
ATOM 1912 C C . GLN A 1 241 ? 35.713 -1.851 -3.970 1.00 87.06 241 GLN A C 1
ATOM 1914 O O . GLN A 1 241 ? 36.120 -1.349 -5.023 1.00 87.06 241 GLN A O 1
ATOM 1919 N N . LYS A 1 242 ? 34.802 -2.827 -3.937 1.00 88.88 242 LYS A N 1
ATOM 1920 C CA . LYS A 1 242 ? 34.162 -3.420 -5.113 1.00 88.88 242 LYS A CA 1
ATOM 1921 C C . LYS A 1 242 ? 33.372 -2.356 -5.880 1.00 88.88 242 LYS A C 1
ATOM 1923 O O . LYS A 1 242 ? 32.397 -1.802 -5.375 1.00 88.88 242 LYS A O 1
ATOM 1928 N N . ARG A 1 243 ? 33.780 -2.082 -7.116 1.00 89.56 243 ARG A N 1
ATOM 1929 C CA . ARG A 1 243 ? 33.023 -1.251 -8.053 1.00 89.56 243 ARG A CA 1
ATOM 1930 C C . ARG A 1 243 ? 32.044 -2.146 -8.788 1.00 89.56 243 ARG A C 1
ATOM 1932 O O . ARG A 1 243 ? 32.429 -3.181 -9.325 1.00 89.56 243 ARG A O 1
ATOM 1939 N N . HIS A 1 244 ? 30.793 -1.734 -8.830 1.00 89.56 244 HIS A N 1
ATOM 1940 C CA . HIS A 1 244 ? 29.746 -2.446 -9.537 1.00 89.56 244 HIS A CA 1
ATOM 1941 C C . HIS A 1 244 ? 28.751 -1.437 -10.105 1.00 89.56 244 HIS A C 1
ATOM 1943 O O . HIS A 1 244 ? 28.687 -0.294 -9.647 1.00 89.56 244 HIS A O 1
ATOM 1949 N N . TYR A 1 245 ? 28.001 -1.853 -11.114 1.00 89.88 245 TYR A N 1
ATOM 1950 C CA . TYR A 1 245 ? 26.801 -1.154 -11.558 1.00 89.88 245 TYR A CA 1
ATOM 1951 C C . TYR A 1 245 ? 25.661 -2.157 -11.680 1.00 89.88 245 TYR A C 1
ATOM 1953 O O . TYR A 1 245 ? 25.889 -3.366 -11.685 1.00 89.88 245 TYR A O 1
ATOM 1961 N N . HIS A 1 246 ? 24.438 -1.653 -11.777 1.00 88.00 246 HIS A N 1
ATOM 1962 C CA . HIS A 1 246 ? 23.259 -2.473 -12.009 1.00 88.00 246 HIS A CA 1
ATOM 1963 C C . HIS A 1 246 ? 22.606 -2.062 -13.324 1.00 88.00 246 HIS A C 1
ATOM 1965 O O . HIS A 1 246 ? 22.571 -0.876 -13.652 1.00 88.00 246 HIS A O 1
ATOM 1971 N N . TYR A 1 247 ? 22.070 -3.028 -14.061 1.00 88.88 247 TYR A N 1
ATOM 1972 C CA . TYR A 1 247 ? 21.170 -2.762 -15.181 1.00 88.88 247 TYR A CA 1
ATOM 1973 C C . TYR A 1 247 ? 19.918 -3.629 -15.060 1.00 88.88 247 TYR A C 1
ATOM 1975 O O . TYR A 1 247 ? 19.950 -4.697 -14.453 1.00 88.88 247 TYR A O 1
ATOM 1983 N N . ILE A 1 248 ? 18.806 -3.175 -15.632 1.00 89.88 248 ILE A N 1
ATOM 1984 C CA . ILE A 1 248 ? 17.568 -3.958 -15.699 1.00 89.88 248 ILE A CA 1
ATOM 1985 C C . ILE A 1 248 ? 17.521 -4.640 -17.077 1.00 89.88 248 ILE A C 1
ATOM 1987 O O . ILE A 1 248 ? 17.571 -3.929 -18.087 1.00 89.88 248 ILE A O 1
ATOM 1991 N N . PRO A 1 249 ? 17.442 -5.982 -17.168 1.00 90.75 249 PRO A N 1
ATOM 1992 C CA . PRO A 1 249 ? 17.406 -6.678 -18.452 1.00 90.75 249 PRO A CA 1
ATOM 1993 C C . PRO A 1 249 ? 16.138 -6.349 -19.249 1.00 90.75 249 PRO A C 1
ATOM 1995 O O . PRO A 1 249 ? 15.056 -6.864 -18.975 1.00 90.75 249 PRO A O 1
ATOM 1998 N N . ILE A 1 250 ? 16.278 -5.518 -20.286 1.00 88.94 250 ILE A N 1
ATOM 1999 C CA . ILE A 1 250 ? 15.149 -5.025 -21.097 1.00 88.94 250 ILE A CA 1
ATOM 2000 C C . ILE A 1 250 ? 14.312 -6.182 -21.654 1.00 88.94 250 ILE A C 1
ATOM 2002 O O . ILE A 1 250 ? 13.088 -6.133 -21.614 1.00 88.94 250 ILE A O 1
ATOM 2006 N N . LEU A 1 251 ? 14.956 -7.250 -22.132 1.00 88.19 251 LEU A N 1
ATOM 2007 C CA . LEU A 1 251 ? 14.259 -8.407 -22.696 1.00 88.19 251 LEU A CA 1
ATOM 2008 C C . LEU A 1 251 ? 13.369 -9.119 -21.665 1.00 88.19 251 LEU A C 1
ATOM 2010 O O . LEU A 1 251 ? 12.267 -9.556 -21.992 1.00 88.19 251 LEU A O 1
ATOM 2014 N N . GLU A 1 252 ? 13.828 -9.236 -20.421 1.00 88.31 252 GLU A N 1
ATOM 2015 C CA . GLU A 1 252 ? 13.047 -9.839 -19.339 1.00 88.31 252 GLU A CA 1
ATOM 2016 C C . GLU A 1 252 ? 11.909 -8.915 -18.913 1.00 88.31 252 GLU A C 1
ATOM 2018 O O . GLU A 1 252 ? 10.785 -9.382 -18.740 1.00 88.31 252 GLU A O 1
ATOM 2023 N N . THR A 1 253 ? 12.167 -7.606 -18.855 1.00 85.75 253 THR A N 1
ATOM 2024 C CA . THR A 1 253 ? 11.146 -6.580 -18.607 1.00 85.75 253 THR A CA 1
ATOM 2025 C C . THR A 1 253 ? 10.036 -6.628 -19.651 1.00 85.75 253 THR A C 1
ATOM 2027 O O . THR A 1 253 ? 8.861 -6.679 -19.297 1.00 85.75 253 THR A O 1
ATOM 2030 N N . LEU A 1 254 ? 10.379 -6.693 -20.939 1.00 86.81 254 LEU A N 1
ATOM 2031 C CA . LEU A 1 254 ? 9.393 -6.788 -22.017 1.00 86.81 254 LEU A CA 1
ATOM 2032 C C . LEU A 1 254 ? 8.570 -8.077 -21.917 1.00 86.81 254 LEU A C 1
ATOM 2034 O O . LEU A 1 254 ? 7.347 -8.032 -22.023 1.00 86.81 254 LEU A O 1
ATOM 2038 N N . ARG A 1 255 ? 9.205 -9.223 -21.637 1.00 86.12 255 ARG A N 1
ATOM 2039 C CA . ARG A 1 255 ? 8.484 -10.489 -21.404 1.00 86.12 255 ARG A CA 1
ATOM 2040 C C . ARG A 1 255 ? 7.542 -10.403 -20.202 1.00 86.12 255 ARG A C 1
ATOM 2042 O O . ARG A 1 255 ? 6.442 -10.941 -20.260 1.00 86.12 255 ARG A O 1
ATOM 2049 N N . ALA A 1 256 ? 7.965 -9.756 -19.119 1.00 83.88 256 ALA A N 1
ATOM 2050 C CA . ALA A 1 256 ? 7.159 -9.562 -17.918 1.00 83.88 256 ALA A CA 1
ATOM 2051 C C . ALA A 1 256 ? 5.916 -8.698 -18.190 1.00 83.88 256 ALA A C 1
ATOM 2053 O O . ALA A 1 256 ? 4.828 -9.052 -17.732 1.00 83.88 256 ALA A O 1
ATOM 2054 N N . ILE A 1 257 ? 6.063 -7.627 -18.979 1.00 81.31 257 ILE A N 1
ATOM 2055 C CA . ILE A 1 257 ? 4.969 -6.738 -19.401 1.00 81.31 257 ILE A CA 1
ATOM 2056 C C . ILE A 1 257 ? 3.993 -7.470 -20.332 1.00 81.31 257 ILE A C 1
ATOM 2058 O O . ILE A 1 257 ? 2.785 -7.448 -20.103 1.00 81.31 257 ILE A O 1
ATOM 2062 N N . LEU A 1 258 ? 4.507 -8.169 -21.350 1.00 82.38 258 LEU A N 1
ATOM 2063 C CA . LEU A 1 258 ? 3.689 -8.893 -22.334 1.00 82.38 258 LEU A CA 1
ATOM 2064 C C . LEU A 1 258 ? 2.895 -10.058 -21.729 1.00 82.38 258 LEU A C 1
ATOM 2066 O O . LEU A 1 258 ? 1.903 -10.481 -22.309 1.00 82.38 258 LEU A O 1
ATOM 2070 N N . LYS A 1 259 ? 3.302 -10.577 -20.565 1.00 79.50 259 LYS A N 1
ATOM 2071 C CA . LYS A 1 259 ? 2.512 -11.558 -19.805 1.00 79.50 259 LYS A CA 1
ATOM 2072 C C . LYS A 1 259 ? 1.314 -10.940 -19.075 1.00 79.50 259 LYS A C 1
ATOM 2074 O O . LYS A 1 259 ? 0.394 -11.678 -18.743 1.00 79.50 259 LYS A O 1
ATOM 2079 N N . GLN A 1 260 ? 1.339 -9.637 -18.779 1.00 66.50 260 GLN A N 1
ATOM 2080 C CA . GLN A 1 260 ? 0.260 -8.947 -18.053 1.00 66.50 260 GLN A CA 1
ATOM 2081 C C . GLN A 1 260 ? -0.753 -8.279 -18.982 1.00 66.50 260 GLN A C 1
ATOM 2083 O O . GLN A 1 260 ? -1.938 -8.239 -18.664 1.00 66.50 260 GLN A O 1
ATOM 2088 N N . GLY A 1 261 ? -0.309 -7.777 -20.135 1.00 53.97 261 GLY A N 1
ATOM 2089 C CA . GLY A 1 261 ? -1.215 -7.380 -21.207 1.00 53.97 261 GLY A CA 1
ATOM 2090 C C . GLY A 1 261 ? -1.739 -8.628 -21.903 1.00 53.97 261 GLY A C 1
ATOM 2091 O O . GLY A 1 261 ? -0.948 -9.479 -22.294 1.00 53.97 261 GLY A O 1
ATOM 2092 N N . GLY A 1 262 ? -3.054 -8.759 -22.073 1.00 48.28 262 GLY A N 1
ATOM 2093 C CA . GLY A 1 262 ? -3.642 -9.802 -22.909 1.00 48.28 262 GLY A CA 1
ATOM 2094 C C . GLY A 1 262 ? -3.146 -9.678 -24.352 1.00 48.28 262 GLY A C 1
ATOM 2095 O O . GLY A 1 262 ? -3.826 -9.107 -25.198 1.00 48.28 262 GLY A O 1
ATOM 2096 N N . ALA A 1 263 ? -1.977 -10.247 -24.651 1.00 47.75 263 ALA A N 1
ATOM 2097 C CA . ALA A 1 263 ? -1.367 -10.280 -25.979 1.00 47.75 263 ALA A CA 1
ATOM 2098 C C . ALA A 1 263 ? -2.233 -11.028 -27.017 1.00 47.75 263 ALA A C 1
ATOM 2100 O O . ALA A 1 263 ? -1.906 -11.056 -28.198 1.00 47.75 263 ALA A O 1
ATOM 2101 N N . ALA A 1 264 ? -3.358 -11.610 -26.591 1.00 44.38 264 ALA A N 1
ATOM 2102 C CA . ALA A 1 264 ? -4.340 -12.257 -27.447 1.00 44.38 264 ALA A CA 1
ATOM 2103 C C . ALA A 1 264 ? -5.388 -11.304 -28.059 1.00 44.38 264 ALA A C 1
ATOM 2105 O O . ALA A 1 264 ? -6.076 -11.718 -28.984 1.00 44.38 264 ALA A O 1
ATOM 2106 N N . GLN A 1 265 ? -5.543 -10.058 -27.585 1.00 47.00 265 GLN A N 1
ATOM 2107 C CA . GLN A 1 265 ? -6.608 -9.165 -28.087 1.00 47.00 265 GLN A CA 1
ATOM 2108 C C . GLN A 1 265 ? -6.164 -8.169 -29.171 1.00 47.00 265 GLN A C 1
ATOM 2110 O O . GLN A 1 265 ? -7.015 -7.557 -29.809 1.00 47.00 265 GLN A O 1
ATOM 2115 N N . HIS A 1 266 ? -4.859 -8.030 -29.431 1.00 46.84 266 HIS A N 1
ATOM 2116 C CA . HIS A 1 266 ? -4.334 -7.102 -30.446 1.00 46.84 266 HIS A CA 1
ATOM 2117 C C . HIS A 1 266 ? -3.686 -7.776 -31.668 1.00 46.84 266 HIS A C 1
ATOM 2119 O O . HIS A 1 266 ? -3.261 -7.074 -32.580 1.00 46.84 266 HIS A O 1
ATOM 2125 N N . SER A 1 267 ? -3.644 -9.111 -31.745 1.00 39.31 267 SER A N 1
ATOM 2126 C CA . SER A 1 267 ? -2.975 -9.829 -32.845 1.00 39.31 267 SER A CA 1
ATOM 2127 C C . SER A 1 267 ? -3.854 -10.123 -34.069 1.00 39.31 267 SER A C 1
ATOM 2129 O O . SER A 1 267 ? -3.378 -10.711 -35.037 1.00 39.31 267 SER A O 1
ATOM 2131 N N . SER A 1 268 ? -5.118 -9.698 -34.097 1.00 38.03 268 SER A N 1
ATOM 2132 C CA . SER A 1 268 ? -5.983 -9.877 -35.268 1.00 38.03 268 SER A CA 1
ATOM 2133 C C . SER A 1 268 ? -5.953 -8.654 -36.187 1.00 38.03 268 SER A C 1
ATOM 2135 O O . SER A 1 268 ? -6.960 -7.967 -36.345 1.00 38.03 268 SER A O 1
ATOM 2137 N N . ASN A 1 269 ? -4.806 -8.377 -36.808 1.00 39.75 269 ASN A N 1
ATOM 2138 C CA . ASN A 1 269 ? -4.782 -7.565 -38.022 1.00 39.75 269 ASN A CA 1
ATOM 2139 C C . ASN A 1 269 ? -3.852 -8.226 -39.057 1.00 39.75 269 ASN A C 1
ATOM 2141 O O . ASN A 1 269 ? -2.635 -8.108 -38.940 1.00 39.75 269 ASN A O 1
ATOM 2145 N N . PRO A 1 270 ? -4.386 -8.967 -40.048 1.00 41.59 270 PRO A N 1
ATOM 2146 C CA . PRO A 1 270 ? -3.589 -9.821 -40.932 1.00 41.59 270 PRO A CA 1
ATOM 2147 C C . PRO A 1 270 ? -2.871 -9.057 -42.057 1.00 41.59 270 PRO A C 1
ATOM 2149 O O . PRO A 1 270 ? -2.602 -9.629 -43.108 1.00 41.59 270 PRO A O 1
ATOM 2152 N N . HIS A 1 271 ? -2.570 -7.768 -41.881 1.00 48.03 271 HIS A N 1
ATOM 2153 C CA . HIS A 1 271 ? -1.964 -6.971 -42.946 1.00 48.03 271 HIS A CA 1
ATOM 2154 C C . HIS A 1 271 ? -1.080 -5.837 -42.418 1.00 48.03 271 HIS A C 1
ATOM 2156 O O . HIS A 1 271 ? -1.447 -4.672 -42.517 1.00 48.03 271 HIS A O 1
ATOM 2162 N N . VAL A 1 272 ? 0.103 -6.163 -41.895 1.00 40.62 272 VAL A N 1
ATOM 2163 C CA . VAL A 1 272 ? 1.256 -5.249 -41.933 1.00 40.62 272 VAL A CA 1
ATOM 2164 C C . VAL A 1 272 ? 2.520 -6.096 -42.077 1.00 40.62 272 VAL A C 1
ATOM 2166 O O . VAL A 1 272 ? 2.866 -6.861 -41.181 1.00 40.62 272 VAL A O 1
ATOM 2169 N N . GLU A 1 273 ? 3.159 -5.994 -43.239 1.00 45.38 273 GLU A N 1
ATOM 2170 C CA . GLU A 1 273 ? 4.518 -6.483 -43.470 1.00 45.38 273 GLU A CA 1
ATOM 2171 C C . GLU A 1 273 ? 5.502 -5.686 -42.600 1.00 45.38 273 GLU A C 1
ATOM 2173 O O . GLU A 1 273 ? 5.420 -4.462 -42.524 1.00 45.38 273 GLU A O 1
ATOM 2178 N N . ASP A 1 274 ? 6.411 -6.418 -41.954 1.00 47.97 274 ASP A N 1
ATOM 2179 C CA . ASP A 1 274 ? 7.707 -5.979 -41.435 1.00 47.97 274 ASP A CA 1
ATOM 2180 C C . ASP A 1 274 ? 7.767 -4.660 -40.648 1.00 47.97 274 ASP A C 1
ATOM 2182 O O . ASP A 1 274 ? 8.348 -3.682 -41.110 1.00 47.97 274 ASP A O 1
ATOM 2186 N N . ASP A 1 275 ? 7.324 -4.673 -39.384 1.00 43.44 275 ASP A N 1
ATOM 2187 C CA . ASP A 1 275 ? 8.122 -4.017 -38.338 1.00 43.44 275 ASP A CA 1
ATOM 2188 C C . ASP A 1 275 ? 7.821 -4.563 -36.929 1.00 43.44 275 ASP A C 1
ATOM 2190 O O . ASP A 1 275 ? 6.985 -4.048 -36.189 1.00 43.44 275 ASP A O 1
ATOM 2194 N N . VAL A 1 276 ? 8.548 -5.601 -36.505 1.00 46.88 276 VAL A N 1
ATOM 2195 C CA . VAL A 1 276 ? 8.488 -6.136 -35.124 1.00 46.88 276 VAL A CA 1
ATOM 2196 C C . VAL A 1 276 ? 8.856 -5.055 -34.084 1.00 46.88 276 VAL A C 1
ATOM 2198 O O . VAL A 1 276 ? 8.515 -5.158 -32.901 1.00 46.88 276 VAL A O 1
ATOM 2201 N N . LEU A 1 277 ? 9.517 -3.971 -34.514 1.00 44.47 277 LEU A N 1
ATOM 2202 C CA . LEU A 1 277 ? 9.852 -2.832 -33.665 1.00 44.47 277 LEU A CA 1
ATOM 2203 C C . LEU A 1 277 ? 8.714 -1.810 -33.543 1.00 44.47 277 LEU A C 1
ATOM 2205 O O . LEU A 1 277 ? 8.734 -1.042 -32.585 1.00 44.47 277 LEU A O 1
ATOM 2209 N N . SER A 1 278 ? 7.697 -1.819 -34.412 1.00 48.28 278 SER A N 1
ATOM 2210 C CA . SER A 1 278 ? 6.492 -0.982 -34.255 1.00 48.28 278 SER A CA 1
ATOM 2211 C C . SER A 1 278 ? 5.736 -1.339 -32.972 1.00 48.28 278 SER A C 1
ATOM 2213 O O . SER A 1 278 ? 5.348 -0.460 -32.194 1.00 48.28 278 SER A O 1
ATOM 2215 N N . ASP A 1 279 ? 5.607 -2.634 -32.689 1.00 49.50 279 ASP A N 1
ATOM 2216 C CA . ASP A 1 279 ? 4.950 -3.125 -31.478 1.00 49.50 279 ASP A CA 1
ATOM 2217 C C . ASP A 1 279 ? 5.786 -2.804 -30.236 1.00 49.50 279 ASP A C 1
ATOM 2219 O O . ASP A 1 279 ? 5.258 -2.326 -29.230 1.00 49.50 279 ASP A O 1
ATOM 2223 N N . CYS A 1 280 ? 7.114 -2.930 -30.330 1.00 44.66 280 CYS A N 1
ATOM 2224 C CA . CYS A 1 280 ? 8.030 -2.494 -29.275 1.00 44.66 280 CYS A CA 1
ATOM 2225 C C . CYS A 1 280 ? 7.973 -0.979 -29.051 1.00 44.66 280 CYS A C 1
ATOM 2227 O O . CYS A 1 280 ? 8.034 -0.540 -27.910 1.00 44.66 280 CYS A O 1
ATOM 2229 N N . MET A 1 281 ? 7.821 -0.175 -30.106 1.00 40.16 281 MET A N 1
ATOM 2230 C CA . MET A 1 281 ? 7.661 1.280 -30.027 1.00 40.16 281 MET A CA 1
ATOM 2231 C C . MET A 1 281 ? 6.297 1.678 -29.474 1.00 40.16 281 MET A C 1
ATOM 2233 O O . MET A 1 281 ? 6.188 2.724 -28.845 1.00 40.16 281 MET A O 1
ATOM 2237 N N . THR A 1 282 ? 5.270 0.853 -29.654 1.00 46.03 282 THR A N 1
ATOM 2238 C CA . THR A 1 282 ? 3.953 1.043 -29.037 1.00 46.03 282 THR A CA 1
ATOM 2239 C C . THR A 1 282 ? 4.009 0.707 -27.548 1.00 46.03 282 THR A C 1
ATOM 2241 O O . THR A 1 282 ? 3.528 1.490 -26.734 1.00 46.03 282 THR A O 1
ATOM 2244 N N . VAL A 1 283 ? 4.708 -0.368 -27.168 1.00 47.66 283 VAL A N 1
ATOM 2245 C CA . VAL A 1 283 ? 4.999 -0.719 -25.766 1.00 47.66 283 VAL A CA 1
ATOM 2246 C C . VAL A 1 283 ? 5.922 0.314 -25.108 1.00 47.66 283 VAL A C 1
ATOM 2248 O O . VAL A 1 283 ? 5.667 0.725 -23.983 1.00 47.66 283 VAL A O 1
ATOM 2251 N N . LEU A 1 284 ? 6.944 0.814 -25.806 1.00 42.31 284 LEU A N 1
ATOM 2252 C CA . LEU A 1 284 ? 7.820 1.896 -25.342 1.00 42.31 284 LEU A CA 1
ATOM 2253 C C . LEU A 1 284 ? 7.073 3.227 -25.256 1.00 42.31 284 LEU A C 1
ATOM 2255 O O . LEU A 1 284 ? 7.280 3.963 -24.299 1.00 42.31 284 LEU A O 1
ATOM 2259 N N . LYS A 1 285 ? 6.156 3.524 -26.186 1.00 41.91 285 LYS A N 1
ATOM 2260 C CA . LYS A 1 285 ? 5.268 4.691 -26.097 1.00 41.91 285 LYS A CA 1
ATOM 2261 C C . LYS A 1 285 ? 4.316 4.577 -24.913 1.00 41.91 285 LYS A C 1
ATOM 2263 O O . LYS A 1 285 ? 4.177 5.552 -24.182 1.00 41.91 285 LYS A O 1
ATOM 2268 N N . MET A 1 286 ? 3.735 3.402 -24.665 1.00 40.19 286 MET A N 1
ATOM 2269 C CA . MET A 1 286 ? 2.941 3.130 -23.462 1.00 40.19 286 MET A CA 1
ATOM 2270 C C . MET A 1 286 ? 3.785 3.272 -22.192 1.00 40.19 286 MET A C 1
ATOM 2272 O O . MET A 1 286 ? 3.343 3.920 -21.250 1.00 40.19 286 MET A O 1
ATOM 2276 N N . LEU A 1 287 ? 5.033 2.795 -22.193 1.00 40.44 287 LEU A N 1
ATOM 2277 C CA . LEU A 1 287 ? 5.979 3.010 -21.096 1.00 40.44 287 LEU A CA 1
ATOM 2278 C C . LEU A 1 287 ? 6.300 4.498 -20.900 1.00 40.44 287 LEU A C 1
ATOM 2280 O O . LEU A 1 287 ? 6.298 4.946 -19.765 1.00 40.44 287 LEU A O 1
ATOM 2284 N N . THR A 1 288 ? 6.478 5.292 -21.960 1.00 38.06 288 THR A N 1
ATOM 2285 C CA . THR A 1 288 ? 6.711 6.748 -21.846 1.00 38.06 288 THR A CA 1
ATOM 2286 C C . THR A 1 288 ? 5.456 7.561 -21.504 1.00 38.06 288 THR A C 1
ATOM 2288 O O . THR A 1 288 ? 5.571 8.651 -20.950 1.00 38.06 288 THR A O 1
ATOM 2291 N N . MET A 1 289 ? 4.254 7.057 -21.815 1.00 36.25 289 MET A N 1
ATOM 2292 C CA . MET A 1 289 ? 2.976 7.699 -21.471 1.00 36.25 289 MET A CA 1
ATOM 2293 C C . MET A 1 289 ? 2.487 7.321 -20.066 1.00 36.25 289 MET A C 1
ATOM 2295 O O . MET A 1 289 ? 1.773 8.105 -19.445 1.00 36.25 289 MET A O 1
ATOM 2299 N N . GLN A 1 290 ? 2.877 6.151 -19.553 1.00 37.75 290 GLN A N 1
ATOM 2300 C CA . GLN A 1 290 ? 2.511 5.657 -18.222 1.00 37.75 290 GLN A CA 1
ATOM 2301 C C . GLN A 1 290 ? 3.604 5.914 -17.171 1.00 37.75 290 GLN A C 1
ATOM 2303 O O . GLN A 1 290 ? 3.294 6.070 -15.991 1.00 37.75 290 GLN A O 1
ATOM 2308 N N . TYR A 1 291 ? 4.862 6.046 -17.599 1.00 40.91 291 TYR A N 1
ATOM 2309 C CA . TYR A 1 291 ? 6.012 6.392 -16.770 1.00 40.91 291 TYR A CA 1
ATOM 2310 C C . TYR A 1 291 ? 6.784 7.529 -17.445 1.00 40.91 291 TYR A C 1
ATOM 2312 O O . TYR A 1 291 ? 7.556 7.330 -18.384 1.00 40.91 291 TYR A O 1
ATOM 2320 N N . GLY A 1 292 ? 6.536 8.752 -16.975 1.00 33.72 292 GLY A N 1
ATOM 2321 C CA . GLY A 1 292 ? 7.246 9.936 -17.440 1.00 33.72 292 GLY A CA 1
ATOM 2322 C C . GLY A 1 292 ? 8.762 9.774 -17.303 1.00 33.72 292 GLY A C 1
ATOM 2323 O O . GLY A 1 292 ? 9.251 9.356 -16.259 1.00 33.72 292 GLY A O 1
ATOM 2324 N N . ASN A 1 293 ? 9.469 10.104 -18.386 1.00 29.58 293 ASN A N 1
ATOM 2325 C CA . ASN A 1 293 ? 10.895 10.428 -18.485 1.00 29.58 293 ASN A CA 1
ATOM 2326 C C . ASN A 1 293 ? 11.818 9.837 -17.403 1.00 29.58 293 ASN A C 1
ATOM 2328 O O . ASN A 1 293 ? 12.255 10.538 -16.491 1.00 29.58 293 ASN A O 1
ATOM 2332 N N . TRP A 1 294 ? 12.232 8.586 -17.596 1.00 31.61 294 TRP A N 1
ATOM 2333 C CA . TRP A 1 294 ? 13.497 8.110 -17.044 1.00 31.61 294 TRP A CA 1
ATOM 2334 C C . TRP A 1 294 ? 14.639 8.709 -17.870 1.00 31.61 294 TRP A C 1
ATOM 2336 O O . TRP A 1 294 ? 14.937 8.242 -18.969 1.00 31.61 294 TRP A O 1
ATOM 2346 N N . TYR A 1 295 ? 15.271 9.763 -17.355 1.00 26.70 295 TYR A N 1
ATOM 2347 C CA . TYR A 1 295 ? 16.623 10.104 -17.781 1.00 26.70 295 TYR A CA 1
ATOM 2348 C C . TYR A 1 295 ? 17.558 9.023 -17.236 1.00 26.70 295 TYR A C 1
ATOM 2350 O O . TYR A 1 295 ? 17.628 8.807 -16.030 1.00 26.70 295 TYR A O 1
ATOM 2358 N N . PHE A 1 296 ? 18.267 8.336 -18.130 1.00 26.39 296 PHE A N 1
ATOM 2359 C CA . PHE A 1 296 ? 19.479 7.617 -17.756 1.00 26.39 296 PHE A CA 1
ATOM 2360 C C . PHE A 1 296 ? 20.524 8.654 -17.331 1.00 26.39 296 PHE A C 1
ATOM 2362 O O . PHE A 1 296 ? 21.128 9.273 -18.202 1.00 26.39 296 PHE A O 1
ATOM 2369 N N . PHE A 1 297 ? 20.686 8.845 -16.019 1.00 27.19 297 PHE A N 1
ATOM 2370 C CA . PHE A 1 297 ? 21.929 9.176 -15.313 1.00 27.19 297 PHE A CA 1
ATOM 2371 C C . PHE A 1 297 ? 21.796 8.782 -13.841 1.00 27.19 297 PHE A C 1
ATOM 2373 O O . PHE A 1 297 ? 20.730 9.066 -13.251 1.00 27.19 297 PHE A O 1
#

pLDDT: mean 71.85, std 22.97, range [26.39, 95.25]

Organism: Dissostichus mawsoni (NCBI:txid36200)

Radius of gyration: 29.69 Å; chains: 1; bounding box: 119×64×75 Å

Foldseek 3Di:
DDDDDDDDDDDDDDDDDFWKWFDLDPPGGDIDSFPVVVLVVQLVVLVVQDKGADQFPPGGDIDNDSVVSVVCCVPPVPDGDPVGGDPSTTDDDDPDDDDDDDDDDDDDDDDDDDDDDDDPDPPVPPLVVLVVVLVVLVCCCQVVVNDQVVVLVVLVVVVVVVVVVLVVVLVVVLVVCVVVVDDNVVSVVVSVVVVCPDSSVCQAHDPHQPPHSVSSVVCCVVPALDFDWDKDWPAADPVRHTDIDTDGPVVSVVVRVCVVPPPVPPPPDPDDPDDPVVVVVVVVVVCCVVGPDDDDD

Sequence (297 aa):
MARTHSDRSRQTWNRSVSVQLKCSFNFCSTEYADLKSLVSHLSGHIHEGLTVMCPFDGCSKTFNVKSSFSAHISRYHKGWDVTKIAPVHICELAERSLPGEGSHVEPEPNVVDAEHSDNFGSDQEKDTYTESLAQFYLGLQAKYLVPASTITEIANEMKTLNDIQQEYTMDVLARELEQYGVPTETLTCLGKSAYEQSPMHKALYENGPLTTQHRRQQYYKAHYNYVQPVEVNLGHNKTGQKRHYHYIPILETLRAILKQGGAAQHSSNPHVEDDVLSDCMTVLKMLTMQYGNWYFF